Protein AF-A0A8A3PJI8-F1 (afdb_monomer_lite)

pLDDT: mean 73.97, std 21.53, range [26.78, 96.69]

Secondary structure (DSSP, 8-state):
-EEEEEEEETTEEEEEP--EEEETT--S-EEEEHHIIIIIS---GGGPBPPPHHHHT-EE-TTS-EE--SEEEEEEEE-TT-S-EEEEEEEEEES-TT-SEEEEHHHHHHTT-S--TTSSTTS------S--HHHHHHHHHHHHHHHHHHHHHHHHHHHHHHTT--STT-HHHHHHHHHHHHHHHHHHHHHHHHSTT--HHHHHHHHHHHHHHHHT-------S---------------------------------

Sequence (257 aa):
MVLSSHRYTDEQPVPKRAKCTIDTGNMQGNIVSREFVEKVLEYSESNFLPLTPEEKEGGFGVTGHELIPEGAICLTWYHNKSTRVFHNMRFLISPHPQCDLIIGARSIQKDNLLGVPNLMATSNNIISPPIDRDIDDELERLESVLLKLEKIYQKKECELLRAHKDTKNNQELKELEYEIKVAKKLYEIHKEKVAENSSKKRVDQLEDELKELKGDTDLNIPSKSDPTSSGIANPNEAGTSPGTLRKRAEPSSSDKE

Structure (mmCIF, N/CA/C/O backbone):
data_AF-A0A8A3PJI8-F1
#
_entry.id   AF-A0A8A3PJI8-F1
#
loop_
_atom_site.group_PDB
_atom_site.id
_atom_site.type_symbol
_atom_site.label_atom_id
_atom_site.label_alt_id
_atom_site.label_comp_id
_atom_site.label_asym_id
_atom_site.label_entity_id
_atom_site.label_seq_id
_atom_site.pdbx_PDB_ins_code
_atom_site.Cartn_x
_atom_site.Cartn_y
_atom_site.Cartn_z
_atom_site.occupancy
_atom_site.B_iso_or_equiv
_atom_site.auth_seq_id
_atom_site.auth_comp_id
_atom_site.auth_asym_id
_atom_site.auth_atom_id
_atom_site.pdbx_PDB_model_num
ATOM 1 N N . MET A 1 1 ? 14.176 -8.753 -7.079 1.00 92.56 1 MET A N 1
ATOM 2 C CA . MET A 1 1 ? 13.463 -9.031 -8.338 1.00 92.56 1 MET A CA 1
ATOM 3 C C . MET A 1 1 ? 12.054 -8.503 -8.193 1.00 92.56 1 MET A C 1
ATOM 5 O O . MET A 1 1 ? 11.505 -8.586 -7.099 1.00 92.56 1 MET A O 1
ATOM 9 N N . VAL A 1 2 ? 11.505 -7.954 -9.270 1.00 92.75 2 VAL A N 1
ATOM 10 C CA . VAL A 1 2 ? 10.122 -7.471 -9.344 1.00 92.75 2 VAL A CA 1
ATOM 11 C C . VAL A 1 2 ? 9.485 -8.048 -10.601 1.00 92.75 2 VAL A C 1
ATOM 13 O O . VAL A 1 2 ? 10.145 -8.103 -11.636 1.00 92.75 2 VAL A O 1
ATOM 16 N N . LEU A 1 3 ? 8.243 -8.518 -10.516 1.00 91.06 3 LEU A N 1
ATOM 17 C CA . LEU A 1 3 ? 7.540 -9.076 -11.675 1.00 91.06 3 LEU A CA 1
ATOM 18 C C . LEU A 1 3 ? 7.000 -7.961 -12.588 1.00 91.06 3 LEU A C 1
ATOM 20 O O . LEU A 1 3 ? 6.267 -7.084 -12.122 1.00 91.06 3 LEU A O 1
ATOM 24 N N . SER A 1 4 ? 7.359 -7.999 -13.876 1.00 90.38 4 SER A N 1
ATOM 25 C CA . SER A 1 4 ? 6.851 -7.077 -14.903 1.00 90.38 4 SER A CA 1
ATOM 26 C C . SER A 1 4 ? 5.420 -7.407 -15.330 1.00 90.38 4 SER A C 1
ATOM 28 O O . SER A 1 4 ? 4.930 -8.508 -15.080 1.00 90.38 4 SER A O 1
ATOM 30 N N . SER A 1 5 ? 4.776 -6.478 -16.036 1.00 85.25 5 SER A N 1
ATOM 31 C CA . SER A 1 5 ? 3.512 -6.730 -16.742 1.00 85.25 5 SER A CA 1
ATOM 32 C C . SER A 1 5 ? 3.696 -7.735 -17.891 1.00 85.25 5 SER A C 1
ATOM 34 O O . SER A 1 5 ? 2.813 -8.556 -18.147 1.00 85.25 5 SER A O 1
ATOM 36 N N . HIS A 1 6 ? 4.866 -7.703 -18.543 1.00 81.88 6 HIS A N 1
ATOM 37 C CA . HIS A 1 6 ? 5.235 -8.597 -19.634 1.00 81.88 6 HIS A CA 1
ATOM 38 C C . HIS A 1 6 ? 5.328 -10.047 -19.162 1.00 81.88 6 HIS A C 1
ATOM 40 O O . HIS A 1 6 ? 5.865 -10.324 -18.081 1.00 81.88 6 HIS A O 1
ATOM 46 N N . ARG A 1 7 ? 4.844 -10.972 -19.997 1.00 79.38 7 ARG A N 1
ATOM 47 C CA . ARG A 1 7 ? 4.864 -12.412 -19.740 1.00 79.38 7 ARG A CA 1
ATOM 48 C C . ARG A 1 7 ? 5.573 -13.143 -20.881 1.00 79.38 7 ARG A C 1
ATOM 50 O O . ARG A 1 7 ? 5.323 -12.846 -22.043 1.00 79.38 7 ARG A O 1
ATOM 57 N N . TYR A 1 8 ? 6.457 -14.086 -20.542 1.00 62.00 8 TYR A N 1
ATOM 58 C CA . TYR A 1 8 ? 7.208 -14.892 -21.527 1.00 62.00 8 TYR A CA 1
ATOM 59 C C . TYR A 1 8 ? 6.293 -15.891 -22.268 1.00 62.00 8 TYR A C 1
ATOM 61 O O . TYR A 1 8 ? 6.550 -16.255 -23.411 1.00 62.00 8 TYR A O 1
ATOM 69 N N . THR A 1 9 ? 5.227 -16.318 -21.593 1.00 61.91 9 THR A N 1
ATOM 70 C CA . THR A 1 9 ? 4.088 -17.118 -22.070 1.00 61.91 9 THR A CA 1
ATOM 71 C C . THR A 1 9 ? 2.828 -16.556 -21.406 1.00 61.91 9 THR A C 1
ATOM 73 O O . THR A 1 9 ? 2.959 -15.786 -20.456 1.00 61.91 9 THR A O 1
ATOM 76 N N . ASP A 1 10 ? 1.614 -16.935 -21.820 1.00 61.41 10 ASP A N 1
ATOM 77 C CA . ASP A 1 10 ? 0.367 -16.396 -21.232 1.00 61.41 10 ASP A CA 1
ATOM 78 C C . ASP A 1 10 ? 0.283 -16.520 -19.691 1.00 61.41 10 ASP A C 1
ATOM 80 O O . ASP A 1 10 ? -0.481 -15.804 -19.038 1.00 61.41 10 ASP A O 1
ATOM 84 N N . GLU A 1 11 ? 1.116 -17.362 -19.073 1.00 65.44 11 GLU A N 1
ATOM 85 C CA . GLU A 1 11 ? 1.015 -17.736 -17.665 1.00 65.44 11 GLU A CA 1
ATOM 86 C C . GLU A 1 11 ? 2.051 -17.092 -16.727 1.00 65.44 11 GLU A C 1
ATOM 88 O O . GLU A 1 11 ? 1.733 -16.901 -15.552 1.00 65.44 11 GLU A O 1
ATOM 93 N N . GLN A 1 12 ? 3.262 -16.725 -17.180 1.00 74.81 12 GLN A N 1
ATOM 94 C CA . GLN A 1 12 ? 4.345 -16.332 -16.255 1.00 74.81 12 GLN A CA 1
ATOM 95 C C . G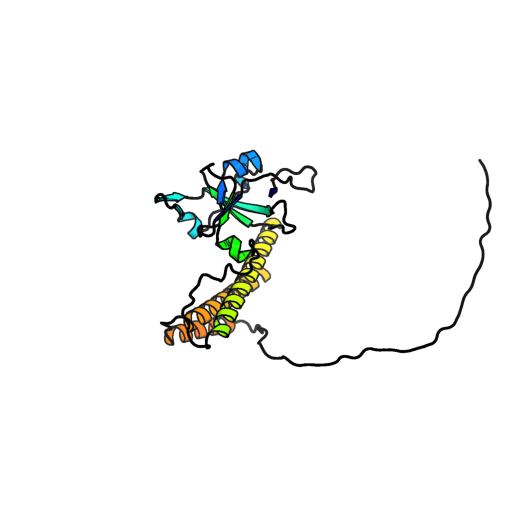LN A 1 12 ? 4.907 -14.916 -16.485 1.00 74.81 12 GLN A C 1
ATOM 97 O O . GLN A 1 12 ? 5.564 -14.668 -17.502 1.00 74.81 12 GLN A O 1
ATOM 102 N N . PRO A 1 13 ? 4.714 -13.994 -15.517 1.00 81.00 13 PRO A N 1
ATOM 103 C CA . PRO A 1 13 ? 5.347 -12.677 -15.515 1.00 81.00 13 PRO A CA 1
ATOM 104 C C . PRO A 1 13 ? 6.875 -12.760 -15.515 1.00 81.00 13 PRO A C 1
ATOM 106 O O . PRO A 1 13 ? 7.461 -13.579 -14.802 1.00 81.00 13 PRO A O 1
ATOM 109 N N . VAL A 1 14 ? 7.533 -11.873 -16.262 1.00 87.38 14 VAL A N 1
ATOM 110 C CA . VAL A 1 14 ? 8.998 -11.852 -16.350 1.00 87.38 14 VAL A CA 1
ATOM 111 C C . VAL A 1 14 ? 9.602 -11.126 -15.142 1.00 87.38 14 VAL A C 1
ATOM 113 O O . VAL A 1 14 ? 9.268 -9.973 -14.865 1.00 87.38 14 VAL A O 1
ATOM 116 N N . PRO A 1 15 ? 10.527 -11.749 -14.395 1.00 91.50 15 PRO A N 1
ATOM 117 C CA . PRO A 1 15 ? 11.170 -11.079 -13.279 1.00 91.50 15 PRO A CA 1
ATOM 118 C C . PRO A 1 15 ? 12.270 -10.128 -13.769 1.00 91.50 15 PRO A C 1
ATOM 120 O O . PRO A 1 15 ? 13.230 -10.535 -14.424 1.00 91.50 15 PRO A O 1
ATOM 123 N N . LYS A 1 16 ? 12.182 -8.855 -13.383 1.00 93.75 16 LYS A N 1
ATOM 124 C CA . LYS A 1 16 ? 13.176 -7.815 -13.677 1.00 93.75 16 LYS A CA 1
ATOM 125 C C . LYS A 1 16 ? 14.040 -7.533 -12.444 1.00 93.75 16 LYS A C 1
ATOM 127 O O . LYS A 1 16 ? 13.598 -7.636 -11.291 1.00 93.75 16 LYS A O 1
ATOM 132 N N . ARG A 1 17 ? 15.316 -7.218 -12.675 1.00 94.12 17 ARG A N 1
ATOM 133 C CA . ARG A 1 17 ? 16.240 -6.796 -11.611 1.00 94.12 17 ARG A CA 1
ATOM 134 C C . ARG A 1 17 ? 15.934 -5.347 -11.240 1.00 94.12 17 ARG A C 1
ATOM 136 O O . ARG A 1 17 ? 15.734 -4.531 -12.125 1.00 94.12 17 ARG A O 1
ATOM 143 N N . ALA A 1 18 ? 15.924 -5.066 -9.942 1.00 93.81 18 ALA A N 1
ATOM 144 C CA . ALA A 1 18 ? 15.745 -3.732 -9.379 1.00 93.81 18 ALA A CA 1
ATOM 145 C C . ALA A 1 18 ? 16.822 -3.518 -8.316 1.00 93.81 18 ALA A C 1
ATOM 147 O O . ALA A 1 18 ? 17.096 -4.444 -7.536 1.00 93.81 18 ALA A O 1
ATOM 148 N N . LYS A 1 19 ? 17.402 -2.322 -8.250 1.00 93.44 19 LYS A N 1
ATOM 149 C CA . LYS A 1 19 ? 18.193 -1.889 -7.102 1.00 93.44 19 LYS A CA 1
ATOM 150 C C . LYS A 1 19 ? 17.238 -1.485 -5.982 1.00 93.44 19 LYS A C 1
ATOM 152 O O . LYS A 1 19 ? 16.516 -0.500 -6.083 1.00 93.44 19 LYS A O 1
ATOM 157 N N . CYS A 1 20 ? 17.233 -2.285 -4.924 1.00 91.94 20 CYS A N 1
ATOM 158 C CA . CYS A 1 20 ? 16.336 -2.112 -3.791 1.00 91.94 20 CYS A CA 1
ATOM 159 C C . CYS A 1 20 ? 17.086 -1.494 -2.612 1.00 91.94 20 CYS A C 1
ATOM 161 O O . CYS A 1 20 ? 18.078 -2.066 -2.157 1.00 91.94 20 CYS A O 1
ATOM 163 N N . THR A 1 21 ? 16.575 -0.385 -2.090 1.00 92.81 21 THR A N 1
ATOM 164 C CA . THR A 1 21 ? 16.985 0.164 -0.795 1.00 92.81 21 THR A CA 1
ATOM 165 C C . THR A 1 21 ? 16.000 -0.307 0.267 1.00 92.81 21 THR A C 1
ATOM 167 O O . THR A 1 21 ? 14.789 -0.230 0.070 1.00 92.81 21 THR A O 1
ATOM 170 N N . ILE A 1 22 ? 16.510 -0.820 1.382 1.00 91.56 22 ILE A N 1
ATOM 171 C CA . ILE A 1 22 ? 15.699 -1.101 2.568 1.00 91.56 22 ILE A CA 1
ATOM 172 C C . ILE A 1 22 ? 15.879 0.089 3.501 1.00 91.56 22 ILE A C 1
ATOM 174 O O . ILE A 1 22 ? 16.990 0.326 3.970 1.00 91.56 22 ILE A O 1
ATOM 178 N N . ASP A 1 23 ? 14.812 0.851 3.713 1.00 89.81 23 ASP A N 1
ATOM 179 C CA . ASP A 1 23 ? 14.853 2.106 4.455 1.00 89.81 23 ASP A CA 1
ATOM 180 C C . ASP A 1 23 ? 13.924 2.027 5.669 1.00 89.81 23 ASP A C 1
ATOM 182 O O . ASP A 1 23 ? 12.705 2.177 5.572 1.00 89.81 23 ASP A O 1
ATOM 186 N N . THR A 1 24 ? 14.519 1.773 6.833 1.00 87.19 24 THR A N 1
ATOM 187 C CA . THR A 1 24 ? 13.806 1.705 8.115 1.00 87.19 24 THR A CA 1
ATOM 188 C C . THR A 1 24 ? 13.356 3.075 8.623 1.00 87.19 24 THR A C 1
ATOM 190 O O . THR A 1 24 ? 12.577 3.122 9.568 1.00 87.19 24 THR A O 1
ATOM 193 N N . GLY A 1 25 ? 13.847 4.177 8.044 1.00 86.25 25 GLY A N 1
ATOM 194 C CA . GLY A 1 25 ? 13.425 5.540 8.377 1.00 86.25 25 GLY A CA 1
ATOM 195 C C . GLY A 1 25 ? 12.265 6.044 7.517 1.00 86.25 25 GLY A C 1
ATOM 196 O O . GLY A 1 25 ? 11.613 7.022 7.877 1.00 86.25 25 GLY A O 1
ATOM 197 N N . ASN A 1 26 ? 11.971 5.379 6.397 1.00 87.12 26 ASN A N 1
ATOM 198 C CA . ASN A 1 26 ? 10.876 5.764 5.514 1.00 87.12 26 ASN A CA 1
ATOM 199 C C . ASN A 1 26 ? 9.522 5.245 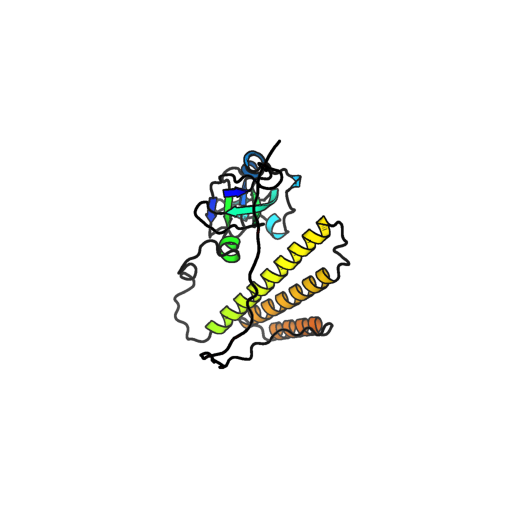6.032 1.00 87.12 26 ASN A C 1
ATOM 201 O O . ASN A 1 26 ? 9.181 4.068 5.873 1.00 87.12 26 ASN A O 1
ATOM 205 N N . MET A 1 27 ? 8.735 6.158 6.604 1.00 84.50 27 MET A N 1
ATOM 206 C CA . MET A 1 27 ? 7.389 5.899 7.130 1.00 84.50 27 MET A CA 1
ATOM 207 C C . MET A 1 27 ? 6.265 6.117 6.104 1.00 84.50 27 MET A C 1
ATOM 209 O O . MET A 1 27 ? 5.154 5.637 6.324 1.00 84.50 27 MET A O 1
ATOM 213 N N . GLN A 1 28 ? 6.539 6.792 4.981 1.00 84.19 28 GLN A N 1
ATOM 214 C CA . GLN A 1 28 ? 5.536 7.110 3.953 1.00 84.19 28 GLN A CA 1
ATOM 215 C C . GLN A 1 28 ? 5.050 5.845 3.226 1.00 84.19 28 GLN A C 1
ATOM 217 O O . GLN A 1 28 ? 3.900 5.753 2.805 1.00 84.19 28 GLN A O 1
ATOM 222 N N . GLY A 1 29 ? 5.918 4.837 3.114 1.00 89.62 29 GLY A N 1
ATOM 223 C CA . GLY A 1 29 ? 5.600 3.546 2.514 1.00 89.62 29 GLY A CA 1
ATOM 224 C C . GLY A 1 29 ? 6.689 3.073 1.563 1.00 89.62 29 GLY A C 1
ATOM 225 O O . GLY A 1 29 ? 7.805 3.587 1.556 1.00 89.62 29 GLY A O 1
ATOM 226 N N . ASN A 1 30 ? 6.380 2.061 0.754 1.00 94.94 30 ASN A N 1
ATOM 227 C CA . ASN A 1 30 ? 7.315 1.655 -0.291 1.00 94.94 30 ASN A CA 1
ATOM 228 C C . ASN A 1 30 ? 7.262 2.650 -1.443 1.00 94.94 30 ASN A C 1
ATOM 230 O O . ASN A 1 30 ? 6.186 3.135 -1.778 1.00 94.94 30 ASN A O 1
ATOM 234 N N . ILE A 1 31 ? 8.396 2.890 -2.088 1.00 94.81 31 ILE A N 1
ATOM 235 C CA . ILE A 1 31 ? 8.507 3.814 -3.217 1.00 94.81 31 ILE A CA 1
ATOM 236 C C . ILE A 1 31 ? 9.069 3.056 -4.415 1.00 94.81 31 ILE A C 1
ATOM 238 O O . ILE A 1 31 ? 9.936 2.195 -4.269 1.00 94.81 31 ILE A O 1
ATOM 242 N N . VAL A 1 32 ? 8.573 3.364 -5.603 1.00 96.19 32 VAL A N 1
ATOM 243 C CA . VAL A 1 32 ? 9.108 2.889 -6.880 1.00 96.19 32 VAL A CA 1
ATOM 244 C C . VAL A 1 32 ? 9.223 4.087 -7.814 1.00 96.19 32 VAL A C 1
ATOM 246 O O . VAL A 1 32 ? 8.341 4.944 -7.809 1.00 96.19 32 VAL A O 1
ATOM 249 N N . SER A 1 33 ? 10.290 4.199 -8.602 1.00 95.88 33 SER A N 1
ATOM 250 C CA . SER A 1 33 ? 10.335 5.276 -9.598 1.00 95.88 33 SER A CA 1
ATOM 251 C C . SER A 1 33 ? 9.408 4.982 -10.766 1.00 95.88 33 SER A C 1
ATOM 253 O O . SER A 1 33 ? 9.313 3.849 -11.248 1.00 95.88 33 SER A O 1
ATOM 255 N N . ARG A 1 34 ? 8.767 6.037 -11.271 1.00 95.12 34 ARG A N 1
ATOM 256 C CA . ARG A 1 34 ? 7.949 5.982 -12.482 1.00 95.12 34 ARG A CA 1
ATOM 257 C C . ARG A 1 34 ? 8.715 5.386 -13.663 1.00 95.12 34 ARG A C 1
ATOM 259 O O . ARG A 1 34 ? 8.213 4.501 -14.349 1.00 95.12 34 ARG A O 1
ATOM 266 N N . GLU A 1 35 ? 9.965 5.812 -13.844 1.00 94.81 35 GLU A N 1
ATOM 267 C CA . GLU A 1 35 ? 10.828 5.315 -14.916 1.00 94.81 35 GLU A CA 1
ATOM 268 C C . GLU A 1 35 ? 11.013 3.793 -14.852 1.00 94.81 35 GLU A C 1
ATOM 270 O O . GLU A 1 35 ? 10.916 3.119 -15.879 1.00 94.81 35 GLU A O 1
ATOM 275 N N . PHE A 1 36 ? 11.227 3.234 -13.658 1.00 95.69 36 PHE A N 1
ATOM 276 C CA . PHE A 1 36 ? 11.351 1.791 -13.489 1.00 95.69 36 PHE A CA 1
ATOM 277 C C . PHE A 1 36 ? 10.033 1.065 -13.802 1.00 95.69 36 PHE A C 1
ATOM 279 O O . PHE A 1 36 ? 10.036 0.041 -14.491 1.00 95.69 36 PHE A O 1
ATOM 286 N N . VAL A 1 37 ? 8.899 1.609 -13.351 1.00 95.56 37 VAL A N 1
ATOM 287 C CA . VAL A 1 37 ? 7.562 1.044 -13.600 1.00 95.56 37 VAL A CA 1
ATOM 288 C C . VAL A 1 37 ? 7.234 0.998 -15.093 1.00 95.56 37 VAL A C 1
ATOM 290 O O . VAL A 1 37 ? 6.834 -0.051 -15.597 1.00 95.56 37 VAL A O 1
ATOM 293 N N . GLU A 1 38 ? 7.437 2.101 -15.807 1.00 94.31 38 GLU A N 1
ATOM 294 C CA . GLU A 1 38 ? 7.032 2.216 -17.209 1.00 94.31 38 GLU A CA 1
ATOM 295 C C . GLU A 1 38 ? 8.048 1.584 -18.163 1.00 94.31 38 GLU A C 1
ATOM 297 O O . GLU A 1 38 ? 7.672 0.823 -19.051 1.00 94.31 38 GLU A O 1
ATOM 302 N N . LYS A 1 39 ? 9.349 1.855 -17.988 1.00 93.44 39 LYS A N 1
ATOM 303 C CA . LYS A 1 39 ? 10.369 1.433 -18.965 1.00 93.44 39 LYS A CA 1
ATOM 304 C C . LYS A 1 39 ? 10.922 0.037 -18.715 1.00 93.44 39 LYS A C 1
ATOM 306 O O . LYS A 1 39 ? 11.386 -0.602 -19.655 1.00 93.44 39 LYS A O 1
ATOM 311 N N . VAL A 1 40 ? 10.932 -0.427 -17.462 1.00 94.19 40 VAL A N 1
ATOM 312 C CA . VAL A 1 40 ? 11.553 -1.714 -17.100 1.00 94.19 40 VAL A CA 1
ATOM 313 C C . VAL A 1 40 ? 10.507 -2.774 -16.787 1.00 94.19 40 VAL A C 1
ATOM 315 O O . VAL A 1 40 ? 10.627 -3.908 -17.260 1.00 94.19 40 VAL A O 1
ATOM 318 N N . LEU A 1 41 ? 9.502 -2.420 -15.983 1.00 94.44 41 LEU A N 1
ATOM 319 C CA . LEU A 1 41 ? 8.397 -3.314 -15.640 1.00 94.44 41 LEU A CA 1
ATOM 320 C C . LEU A 1 41 ? 7.258 -3.283 -16.662 1.00 94.44 41 LEU A C 1
ATOM 322 O O . LEU A 1 41 ? 6.405 -4.166 -16.601 1.00 94.44 41 LEU A O 1
ATOM 326 N N . GLU A 1 42 ? 7.271 -2.322 -17.590 1.00 94.44 42 GLU A N 1
ATOM 327 C CA . GLU A 1 42 ? 6.337 -2.216 -18.718 1.00 94.44 42 GLU A CA 1
ATOM 328 C C . GLU A 1 42 ? 4.868 -2.059 -18.273 1.00 94.44 42 GLU A C 1
ATOM 330 O O . GLU A 1 42 ? 3.937 -2.437 -18.988 1.00 94.44 42 GLU A O 1
ATOM 335 N N . TYR A 1 43 ? 4.630 -1.526 -17.070 1.00 93.94 43 TYR A N 1
ATOM 336 C CA . TYR A 1 43 ? 3.284 -1.140 -16.641 1.00 93.94 43 TYR A CA 1
ATOM 337 C C . TYR A 1 43 ? 2.921 0.224 -17.226 1.00 93.94 43 TYR A C 1
ATOM 339 O O . TYR A 1 43 ? 3.764 1.109 -17.344 1.00 93.94 43 TYR A O 1
ATOM 347 N N . SER A 1 44 ? 1.647 0.394 -17.563 1.00 92.75 44 SER A N 1
ATOM 348 C CA . SER A 1 44 ? 1.107 1.670 -18.039 1.00 92.75 44 SER A CA 1
ATOM 349 C C . SER A 1 44 ? 0.431 2.433 -16.900 1.00 92.75 44 SER A C 1
ATOM 351 O O . SER A 1 44 ? 0.069 1.835 -15.886 1.00 92.75 44 SER A O 1
ATOM 353 N N . GLU A 1 45 ? 0.167 3.726 -17.094 1.00 93.06 45 GLU A N 1
ATOM 354 C CA . GLU A 1 45 ? -0.585 4.540 -16.125 1.00 93.06 45 GLU A CA 1
ATOM 355 C C . GLU A 1 45 ? -1.959 3.954 -15.766 1.00 93.06 45 GLU A C 1
ATOM 357 O O . GLU A 1 45 ? -2.438 4.134 -14.652 1.00 93.06 45 GLU A O 1
ATOM 362 N N . SER A 1 46 ? -2.591 3.193 -16.669 1.00 92.75 46 SER A N 1
ATOM 363 C CA . SER A 1 46 ? -3.867 2.511 -16.394 1.00 92.75 46 SER A CA 1
ATOM 364 C C . SER A 1 46 ? -3.784 1.467 -15.276 1.00 92.75 46 SER A C 1
ATOM 366 O O . SER A 1 46 ? -4.804 1.072 -14.714 1.00 92.75 46 SER A O 1
ATOM 368 N N . ASN A 1 47 ? -2.572 1.020 -14.940 1.00 93.25 47 ASN A N 1
ATOM 369 C CA . ASN A 1 47 ? -2.317 0.122 -13.821 1.00 93.25 47 ASN A CA 1
ATOM 370 C C . ASN A 1 47 ? -2.137 0.872 -12.495 1.00 93.25 47 ASN A C 1
ATOM 372 O O . ASN A 1 47 ? -1.983 0.225 -11.455 1.00 93.25 47 ASN A O 1
ATOM 376 N N . PHE A 1 48 ? -2.124 2.206 -12.522 1.00 95.44 48 PHE A N 1
ATOM 377 C CA . PHE A 1 48 ? -1.924 3.013 -11.333 1.00 95.44 48 PHE A CA 1
ATOM 378 C C . PHE A 1 48 ? -3.228 3.100 -10.549 1.00 95.44 48 PHE A C 1
ATOM 380 O O . PHE A 1 48 ? -4.325 3.277 -11.076 1.00 95.44 48 PHE A O 1
ATOM 387 N N . LEU A 1 49 ? -3.083 2.950 -9.246 1.00 95.56 49 LEU A N 1
ATOM 388 C CA . LEU A 1 49 ? -4.129 3.073 -8.261 1.00 95.56 49 LEU A CA 1
ATOM 389 C C . LEU A 1 49 ? -4.155 4.509 -7.738 1.00 95.56 49 LEU A C 1
ATOM 391 O O . LEU A 1 49 ? -3.096 5.135 -7.603 1.00 95.56 49 LEU A O 1
ATOM 395 N N . PRO A 1 50 ? -5.343 5.016 -7.372 1.00 94.56 50 PRO A N 1
ATOM 396 C CA . PRO A 1 50 ? -5.445 6.299 -6.704 1.00 94.56 50 PRO A CA 1
ATOM 397 C C . PRO A 1 50 ? -4.696 6.271 -5.367 1.00 94.56 50 PRO A C 1
ATOM 399 O O . PRO A 1 50 ? -4.616 5.239 -4.688 1.00 94.56 50 PRO A O 1
ATOM 402 N N . LEU A 1 51 ? -4.165 7.431 -4.997 1.00 92.56 51 LEU A N 1
ATOM 403 C CA . LEU A 1 51 ? -3.555 7.669 -3.692 1.00 92.56 51 LEU A CA 1
ATOM 404 C C . LEU A 1 51 ? -4.621 7.776 -2.600 1.00 92.56 51 LEU A C 1
ATOM 406 O O . LEU A 1 51 ? -5.696 8.346 -2.836 1.00 92.56 51 LEU A O 1
ATOM 410 N N . THR A 1 52 ? -4.309 7.280 -1.403 1.00 89.56 52 THR A N 1
ATOM 411 C CA . THR A 1 52 ? -5.106 7.557 -0.200 1.00 89.56 52 THR A CA 1
ATOM 412 C C . THR A 1 52 ? -4.926 9.019 0.234 1.00 89.56 52 THR A C 1
ATOM 414 O O . THR A 1 52 ? -3.990 9.680 -0.223 1.00 89.56 52 THR A O 1
ATOM 417 N N . PRO A 1 53 ? -5.816 9.573 1.077 1.00 87.38 53 PRO A N 1
ATOM 418 C CA . PRO A 1 53 ? -5.670 10.940 1.578 1.00 87.38 53 PRO A CA 1
ATOM 419 C C . PRO A 1 53 ? -4.305 11.203 2.228 1.00 87.38 53 PRO A C 1
ATOM 421 O O . PRO A 1 53 ? -3.694 12.228 1.952 1.00 87.38 53 PRO A O 1
ATOM 424 N N . GLU A 1 54 ? -3.797 10.243 2.999 1.00 84.75 54 GLU A N 1
ATOM 425 C CA . GLU A 1 54 ? -2.507 10.336 3.689 1.00 84.75 54 GLU A CA 1
ATOM 426 C C . GLU A 1 54 ? -1.332 10.306 2.703 1.00 84.75 54 GLU A C 1
ATOM 428 O O . GLU A 1 54 ? -0.340 10.999 2.880 1.00 84.75 54 GLU A O 1
ATOM 433 N N . GLU A 1 55 ? -1.436 9.530 1.622 1.00 88.94 55 GLU A N 1
ATOM 434 C CA . GLU A 1 55 ? -0.383 9.458 0.602 1.00 88.94 55 GLU A CA 1
ATOM 435 C C . GLU A 1 55 ? -0.312 10.733 -0.251 1.00 88.94 55 GLU A C 1
ATOM 437 O O . GLU A 1 55 ? 0.757 11.066 -0.766 1.00 88.94 55 GLU A O 1
ATOM 442 N N . LYS A 1 56 ? -1.437 11.447 -0.399 1.00 86.69 56 LYS A N 1
ATOM 443 C CA . LYS A 1 56 ? -1.508 12.738 -1.104 1.00 86.69 56 LYS A CA 1
ATOM 444 C C . LYS A 1 56 ? -0.884 13.883 -0.320 1.00 86.69 56 LYS A C 1
ATOM 446 O O . LYS A 1 56 ? -0.457 14.844 -0.946 1.00 86.69 56 LYS A O 1
ATOM 451 N N . GLU A 1 57 ? -0.844 13.781 1.008 1.00 82.12 57 GLU A N 1
ATOM 452 C CA . GLU A 1 57 ? -0.147 14.744 1.869 1.00 82.12 57 GLU A CA 1
ATOM 453 C C . GLU A 1 57 ? 1.373 14.720 1.635 1.00 82.12 57 GLU A C 1
ATOM 455 O O . GLU A 1 57 ? 2.075 15.648 2.016 1.00 82.12 57 GLU A O 1
ATOM 460 N N . GLY A 1 58 ? 1.876 13.687 0.947 1.00 76.88 58 GLY A N 1
ATOM 461 C CA . GLY A 1 58 ? 3.283 13.574 0.604 1.00 76.88 58 GLY A CA 1
ATOM 462 C C . GLY A 1 58 ? 4.145 13.210 1.810 1.00 76.88 58 GLY A C 1
ATOM 463 O O . GLY A 1 58 ? 3.671 12.911 2.904 1.00 76.88 58 GLY A O 1
ATOM 464 N N . GLY A 1 59 ? 5.452 13.157 1.587 1.00 74.31 59 GLY A N 1
ATOM 465 C CA . GLY A 1 59 ? 6.429 12.910 2.639 1.00 74.31 59 GLY A CA 1
ATOM 466 C C . GLY A 1 59 ? 7.626 13.820 2.456 1.00 74.31 59 GLY A C 1
ATOM 467 O O 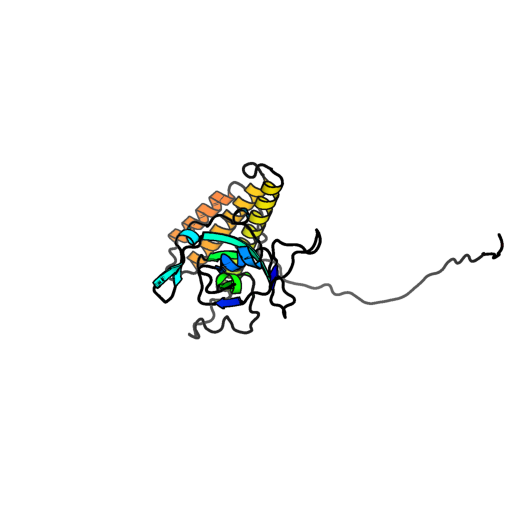. GLY A 1 59 ? 8.070 14.059 1.335 1.00 74.31 59 GLY A O 1
ATOM 468 N N . PHE A 1 60 ? 8.161 14.336 3.557 1.00 71.00 60 PHE A N 1
ATOM 469 C CA . PHE A 1 60 ? 9.330 15.204 3.512 1.00 71.00 60 PHE A CA 1
ATOM 470 C C . PHE A 1 60 ? 10.604 14.375 3.632 1.00 71.00 60 PHE A C 1
ATOM 472 O O . PHE A 1 60 ? 10.813 13.655 4.610 1.00 71.00 60 PHE A O 1
ATOM 479 N N . GLY A 1 61 ? 11.477 14.490 2.633 1.00 64.62 61 GLY A N 1
ATOM 480 C CA . GLY A 1 61 ? 12.831 13.961 2.723 1.00 64.62 61 GLY A CA 1
ATOM 481 C C . GLY A 1 61 ? 13.688 14.769 3.701 1.00 64.62 61 GLY A C 1
ATOM 482 O O . GLY A 1 61 ? 13.379 15.907 4.047 1.00 64.62 61 GLY A O 1
ATOM 483 N N . VAL A 1 62 ? 14.844 14.219 4.082 1.00 59.78 62 VAL A N 1
ATOM 484 C CA . VAL A 1 62 ? 15.824 14.882 4.974 1.00 59.78 62 VAL A CA 1
ATOM 485 C C . VAL A 1 62 ? 16.300 16.239 4.426 1.00 59.78 62 VAL A C 1
ATOM 487 O O . VAL A 1 62 ? 16.710 17.114 5.181 1.00 59.78 62 VAL A O 1
ATOM 490 N N . THR A 1 63 ? 16.225 16.439 3.109 1.00 62.47 63 THR A N 1
ATOM 491 C CA . THR A 1 63 ? 16.579 17.697 2.433 1.00 62.47 63 THR A CA 1
ATOM 492 C C . THR A 1 63 ? 15.447 18.731 2.420 1.00 62.47 63 THR A C 1
ATOM 494 O O . THR A 1 63 ? 15.617 19.795 1.833 1.00 62.47 63 THR A O 1
ATOM 497 N N . GLY A 1 64 ? 14.297 18.429 3.031 1.00 61.97 64 GLY A N 1
ATOM 498 C CA . GLY A 1 64 ? 13.106 19.282 3.038 1.00 61.97 64 GLY A CA 1
ATOM 499 C C . GLY A 1 64 ? 12.293 19.239 1.743 1.00 61.97 64 GLY A C 1
ATOM 500 O O . GLY A 1 64 ? 11.255 19.888 1.665 1.00 61.97 64 GLY A O 1
ATOM 501 N N . HIS A 1 65 ? 12.730 18.478 0.735 1.00 70.19 65 HIS A N 1
ATOM 502 C CA . HIS A 1 65 ? 11.945 18.272 -0.477 1.00 70.19 65 HIS A CA 1
ATOM 503 C C . HIS A 1 65 ? 10.767 17.348 -0.191 1.00 70.19 65 HIS A C 1
ATOM 505 O O . HIS A 1 65 ? 10.934 16.247 0.343 1.00 70.19 65 HIS A O 1
ATOM 511 N N . GLU A 1 66 ? 9.589 17.815 -0.574 1.00 77.00 66 GLU A N 1
ATOM 512 C CA . GLU A 1 66 ? 8.354 17.056 -0.517 1.00 77.00 66 GLU A CA 1
ATOM 513 C C . GLU A 1 66 ? 8.305 16.071 -1.688 1.00 77.00 66 GLU A C 1
ATOM 515 O O . GLU A 1 66 ? 8.395 16.454 -2.857 1.00 77.00 66 GLU A O 1
ATOM 520 N N . LEU A 1 67 ? 8.181 14.786 -1.372 1.00 80.31 67 LEU A N 1
ATOM 521 C CA . LEU A 1 67 ? 7.853 13.757 -2.341 1.00 80.31 67 LEU A CA 1
ATOM 522 C C . LEU A 1 67 ? 6.334 13.608 -2.381 1.00 80.31 67 LEU A C 1
ATOM 524 O O . LEU A 1 67 ? 5.747 12.949 -1.517 1.00 80.31 67 LEU A O 1
ATOM 528 N N . ILE A 1 68 ? 5.725 14.181 -3.415 1.00 85.88 68 ILE A N 1
ATOM 529 C CA . ILE A 1 68 ? 4.320 13.957 -3.754 1.00 85.88 68 ILE A CA 1
ATOM 530 C C . ILE A 1 68 ? 4.271 12.813 -4.775 1.00 85.88 68 ILE A C 1
ATOM 532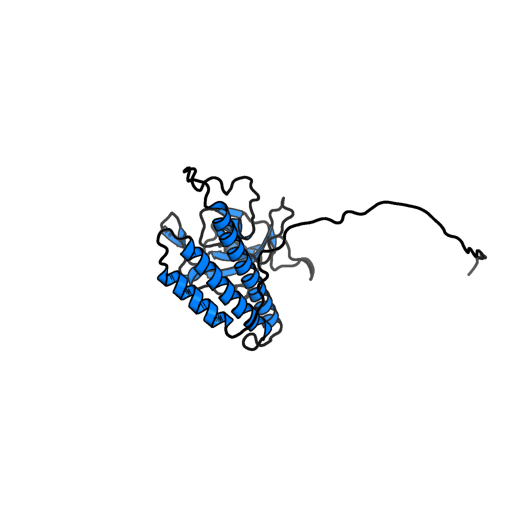 O O . ILE A 1 68 ? 4.773 12.975 -5.892 1.00 85.88 68 ILE A O 1
ATOM 536 N N . PRO A 1 69 ? 3.720 11.641 -4.420 1.00 92.00 69 PRO A N 1
ATOM 537 C CA . PRO A 1 69 ? 3.582 10.541 -5.362 1.00 92.00 69 PRO A CA 1
ATOM 538 C C . PRO A 1 69 ? 2.631 10.900 -6.508 1.00 92.00 69 PRO A C 1
ATOM 540 O O . PRO A 1 69 ? 1.666 11.638 -6.326 1.00 92.00 69 PRO A O 1
ATOM 543 N N . GLU A 1 70 ? 2.851 10.325 -7.686 1.00 92.75 70 GLU A N 1
ATOM 544 C CA . GLU A 1 70 ? 1.951 10.507 -8.839 1.00 92.75 70 GLU A CA 1
ATOM 545 C C . GLU A 1 70 ? 0.762 9.534 -8.813 1.00 92.75 70 GLU A C 1
ATOM 547 O O . GLU A 1 70 ? -0.272 9.751 -9.441 1.00 92.75 70 GLU A O 1
ATOM 552 N N . GLY A 1 71 ? 0.914 8.438 -8.077 1.00 94.38 71 GLY A N 1
ATOM 553 C CA . GLY A 1 71 ? -0.033 7.341 -7.990 1.00 94.38 71 GLY A CA 1
ATOM 554 C C . GLY A 1 71 ? 0.555 6.212 -7.158 1.00 94.38 71 GLY A C 1
ATOM 555 O O . GLY A 1 71 ? 1.642 6.336 -6.588 1.00 94.38 71 GLY A O 1
ATOM 556 N N . ALA A 1 72 ? -0.153 5.095 -7.091 1.00 96.19 72 ALA A N 1
ATOM 557 C CA . ALA A 1 72 ? 0.356 3.889 -6.457 1.00 96.19 72 ALA A CA 1
ATOM 558 C C . ALA A 1 72 ? 0.257 2.688 -7.395 1.00 96.19 72 ALA A C 1
ATOM 560 O O . ALA A 1 72 ? -0.544 2.670 -8.319 1.00 96.19 72 ALA A O 1
ATOM 561 N N . ILE A 1 73 ? 1.036 1.645 -7.148 1.00 96.69 73 ILE A N 1
ATOM 562 C CA . ILE A 1 73 ? 0.963 0.393 -7.901 1.00 96.69 73 ILE A CA 1
ATOM 563 C C . ILE A 1 73 ? 1.195 -0.794 -6.972 1.00 96.69 73 ILE A C 1
ATOM 565 O O . ILE A 1 73 ? 1.984 -0.723 -6.030 1.00 96.69 73 ILE A O 1
ATOM 569 N N . CYS A 1 74 ? 0.493 -1.895 -7.225 1.00 96.31 74 CYS A N 1
ATOM 570 C CA . CYS A 1 74 ? 0.709 -3.149 -6.513 1.00 96.31 74 CYS A CA 1
ATOM 571 C C . CYS A 1 74 ? 1.689 -4.023 -7.296 1.00 96.31 74 CYS A C 1
ATOM 573 O O . CYS A 1 74 ? 1.392 -4.441 -8.413 1.00 96.31 74 CYS A O 1
ATOM 575 N N . LEU A 1 75 ? 2.840 -4.327 -6.701 1.00 95.12 75 LEU A N 1
ATOM 576 C CA . LEU A 1 75 ? 3.895 -5.122 -7.324 1.00 95.12 75 LEU A CA 1
ATOM 577 C C . LEU A 1 75 ? 4.157 -6.403 -6.535 1.00 95.12 75 LEU A C 1
ATOM 579 O O . LEU A 1 75 ? 3.901 -6.493 -5.334 1.00 95.12 75 LEU A O 1
ATOM 583 N N . THR A 1 76 ? 4.698 -7.404 -7.228 1.00 93.56 76 THR A N 1
ATOM 584 C CA . THR A 1 76 ? 5.255 -8.597 -6.584 1.00 93.56 76 THR A CA 1
ATOM 585 C C . THR A 1 76 ? 6.766 -8.459 -6.513 1.00 93.56 76 THR A C 1
ATOM 587 O O . THR A 1 76 ? 7.423 -8.318 -7.548 1.00 93.56 76 THR A O 1
ATOM 590 N N . TRP A 1 77 ? 7.313 -8.512 -5.301 1.00 94.38 77 TRP A N 1
ATOM 591 C CA . TRP A 1 77 ? 8.740 -8.378 -5.030 1.00 94.38 77 TRP A CA 1
ATOM 592 C C . TRP A 1 77 ? 9.281 -9.612 -4.312 1.00 94.38 77 TRP A C 1
ATOM 594 O O . TRP A 1 77 ? 8.621 -10.221 -3.472 1.00 94.38 77 TRP A O 1
ATOM 604 N N . TYR A 1 78 ? 10.518 -9.978 -4.628 1.00 90.75 78 TYR A N 1
ATOM 605 C CA . TYR A 1 78 ? 11.264 -10.988 -3.886 1.00 90.75 78 TYR A CA 1
ATOM 606 C C . TYR A 1 78 ? 12.765 -10.746 -4.002 1.00 90.75 78 TYR A C 1
ATOM 608 O O . TYR A 1 78 ? 13.278 -10.305 -5.037 1.00 90.75 78 TYR A O 1
ATOM 616 N N . HIS A 1 79 ? 13.504 -11.058 -2.944 1.00 89.75 79 HIS A N 1
ATOM 617 C CA . HIS A 1 79 ? 14.960 -11.047 -2.997 1.00 89.75 79 HIS A CA 1
ATOM 618 C C . HIS A 1 79 ? 15.457 -12.288 -3.756 1.00 89.75 79 HIS A C 1
ATOM 620 O O . HIS A 1 79 ? 14.961 -13.386 -3.537 1.00 89.75 79 HIS A O 1
ATOM 626 N N . ASN A 1 80 ? 16.454 -12.147 -4.635 1.00 83.38 80 ASN A N 1
ATOM 627 C CA . ASN A 1 80 ? 16.921 -13.248 -5.498 1.00 83.38 80 ASN A CA 1
ATOM 628 C C . ASN A 1 80 ? 17.527 -14.438 -4.730 1.00 83.38 80 ASN A C 1
ATOM 630 O O . ASN A 1 80 ? 17.602 -15.533 -5.274 1.00 83.38 80 ASN A O 1
ATOM 634 N N . LYS A 1 81 ? 17.975 -14.216 -3.490 1.00 82.94 81 LYS A N 1
ATOM 635 C CA . LYS A 1 81 ? 18.469 -15.264 -2.579 1.00 82.94 81 LYS A CA 1
ATOM 636 C C . LYS A 1 81 ? 17.432 -15.722 -1.545 1.00 82.94 81 LYS A C 1
ATOM 638 O O . LYS A 1 81 ? 17.762 -16.529 -0.687 1.00 82.94 81 LYS A O 1
ATOM 643 N N . SER A 1 82 ? 16.225 -15.158 -1.563 1.00 81.31 82 SER A N 1
ATOM 644 C CA . SER A 1 82 ? 15.153 -15.521 -0.633 1.00 81.31 82 SER A CA 1
ATOM 645 C C . SER A 1 82 ? 14.170 -16.464 -1.316 1.00 81.31 82 SER A C 1
ATOM 647 O O . SER A 1 82 ? 13.855 -16.289 -2.489 1.00 81.31 82 SER A O 1
ATOM 649 N N . THR A 1 83 ? 13.648 -17.434 -0.569 1.00 80.00 83 THR A N 1
ATOM 650 C CA . THR A 1 83 ? 12.521 -18.275 -1.004 1.00 80.00 83 THR A CA 1
ATOM 651 C C . THR A 1 83 ? 11.172 -17.572 -0.839 1.00 80.00 83 THR A C 1
ATOM 653 O O . THR A 1 83 ? 10.151 -18.068 -1.309 1.00 80.00 83 THR A O 1
ATOM 656 N N . ARG A 1 84 ? 11.146 -16.417 -0.162 1.00 86.88 84 ARG A N 1
ATOM 657 C CA . ARG A 1 84 ? 9.922 -15.671 0.136 1.00 86.88 84 ARG A CA 1
ATOM 658 C C . ARG A 1 84 ? 9.580 -14.722 -1.004 1.00 86.88 84 ARG A C 1
ATOM 660 O O . ARG A 1 84 ? 10.416 -13.914 -1.413 1.00 86.88 84 ARG A O 1
ATOM 667 N N . VAL A 1 85 ? 8.327 -14.792 -1.444 1.00 88.31 85 VAL A N 1
ATOM 668 C CA . VAL A 1 85 ? 7.753 -13.912 -2.463 1.00 88.31 85 VAL A CA 1
ATOM 669 C C . VAL A 1 85 ? 6.633 -13.088 -1.848 1.00 88.31 85 VAL A C 1
ATOM 671 O O . VAL A 1 85 ? 5.707 -13.628 -1.241 1.00 88.31 85 VAL A O 1
ATOM 674 N N . PHE A 1 86 ? 6.727 -11.775 -2.012 1.00 90.81 86 PHE A N 1
ATOM 675 C CA . PHE A 1 86 ? 5.802 -10.809 -1.448 1.00 90.81 86 PHE A CA 1
ATOM 676 C C . PHE A 1 86 ? 4.921 -10.267 -2.565 1.00 90.81 86 PHE A C 1
ATOM 678 O O . PHE A 1 86 ? 5.366 -9.503 -3.419 1.00 90.81 86 PHE A O 1
ATOM 685 N N . HIS A 1 87 ? 3.674 -10.721 -2.579 1.00 91.06 87 HIS A N 1
ATOM 686 C CA . HIS A 1 87 ? 2.699 -10.387 -3.611 1.00 91.06 87 HIS A CA 1
ATOM 687 C C . HIS A 1 87 ? 1.882 -9.161 -3.209 1.00 91.06 87 HIS A C 1
ATOM 689 O O . HIS A 1 87 ? 1.617 -8.956 -2.025 1.00 91.06 87 HIS A O 1
ATOM 695 N N . ASN A 1 88 ? 1.417 -8.401 -4.203 1.00 91.31 88 ASN A N 1
ATOM 696 C CA . ASN A 1 88 ? 0.512 -7.261 -4.022 1.00 91.31 88 ASN A CA 1
ATOM 697 C C . ASN A 1 88 ? 1.021 -6.225 -3.002 1.00 91.31 88 ASN A C 1
ATOM 699 O O . ASN A 1 88 ? 0.246 -5.656 -2.233 1.00 91.31 88 ASN A O 1
ATOM 703 N N . MET A 1 89 ? 2.331 -5.985 -2.979 1.00 93.62 89 MET A N 1
ATOM 704 C CA . MET A 1 89 ? 2.915 -4.919 -2.174 1.00 93.62 89 MET A CA 1
ATOM 705 C C . MET A 1 89 ? 2.595 -3.576 -2.826 1.00 93.62 89 MET A C 1
ATOM 707 O O . MET A 1 89 ? 2.879 -3.384 -4.007 1.00 93.62 89 MET A O 1
ATOM 711 N N . ARG A 1 90 ? 2.012 -2.647 -2.066 1.00 94.81 90 ARG A N 1
ATOM 712 C CA . ARG A 1 90 ? 1.710 -1.292 -2.540 1.00 94.81 90 ARG A CA 1
ATOM 713 C C . ARG A 1 90 ? 2.987 -0.451 -2.563 1.00 94.81 90 ARG A C 1
ATOM 715 O O . ARG A 1 90 ? 3.698 -0.398 -1.558 1.00 94.81 90 ARG A O 1
ATOM 722 N N . PHE A 1 91 ? 3.255 0.191 -3.693 1.00 96.00 91 PHE A N 1
ATOM 723 C CA . PHE A 1 91 ? 4.346 1.138 -3.901 1.00 96.00 91 PHE A CA 1
ATOM 724 C C . PHE A 1 91 ? 3.792 2.479 -4.362 1.00 96.00 91 PHE A C 1
ATOM 726 O O . PHE A 1 91 ? 2.941 2.521 -5.246 1.00 96.00 91 PHE A O 1
ATOM 733 N N . LEU A 1 92 ? 4.307 3.555 -3.784 1.00 95.31 92 LEU A N 1
ATOM 734 C CA . LEU A 1 92 ? 4.089 4.926 -4.212 1.00 95.31 92 LEU A CA 1
ATOM 735 C C . LEU A 1 92 ? 4.995 5.225 -5.402 1.00 95.31 92 LEU A C 1
ATOM 737 O O . LEU A 1 92 ? 6.195 4.949 -5.362 1.00 95.31 92 LEU A O 1
ATOM 741 N N . ILE A 1 93 ? 4.415 5.768 -6.464 1.00 95.38 93 ILE A N 1
ATOM 742 C CA . ILE A 1 93 ? 5.132 6.080 -7.694 1.00 95.38 93 ILE A CA 1
ATOM 743 C C . ILE A 1 93 ? 5.780 7.447 -7.526 1.00 95.38 93 ILE A C 1
ATOM 745 O O . ILE A 1 93 ? 5.102 8.472 -7.474 1.00 95.38 93 ILE A O 1
ATOM 749 N N . SER A 1 94 ? 7.102 7.443 -7.412 1.00 93.06 94 SER A N 1
ATOM 750 C CA . SER A 1 94 ? 7.914 8.649 -7.345 1.00 93.06 94 SER A CA 1
ATOM 751 C C . SER A 1 94 ? 8.135 9.214 -8.752 1.00 93.06 94 SER A C 1
ATOM 753 O O . SER A 1 94 ? 8.568 8.458 -9.634 1.00 93.06 94 SER A O 1
ATOM 755 N N . PRO A 1 95 ? 7.954 10.533 -8.954 1.00 88.50 95 PRO A N 1
ATOM 756 C CA . PRO A 1 95 ? 8.336 11.200 -10.200 1.00 88.50 95 PRO A CA 1
ATOM 757 C C . PRO A 1 95 ? 9.862 11.212 -10.404 1.00 88.50 95 PRO A C 1
ATOM 759 O O . PRO A 1 95 ? 10.354 11.439 -11.508 1.00 88.50 95 PRO A O 1
ATOM 762 N N . HIS A 1 96 ? 10.642 10.977 -9.343 1.00 85.62 96 HIS A N 1
ATOM 763 C CA . HIS A 1 96 ? 12.097 11.051 -9.382 1.00 85.62 96 HIS A CA 1
ATOM 764 C C . HIS A 1 96 ? 12.735 9.690 -9.714 1.00 85.62 96 HIS A C 1
ATOM 766 O O . HIS A 1 96 ? 12.509 8.717 -8.988 1.00 85.62 96 HIS A O 1
ATOM 772 N N . PRO A 1 97 ? 13.623 9.617 -10.726 1.00 83.56 97 PRO A N 1
ATOM 773 C CA . PRO A 1 97 ? 14.265 8.372 -11.167 1.00 83.56 97 PRO A CA 1
ATOM 774 C C . PRO A 1 97 ? 15.478 7.958 -10.315 1.00 83.56 97 PRO A C 1
ATOM 776 O O . PRO A 1 97 ? 16.264 7.102 -10.703 1.00 83.56 97 PRO A O 1
ATOM 779 N N . GLN A 1 98 ? 15.686 8.581 -9.152 1.00 82.12 98 GLN A N 1
ATOM 780 C CA . GLN A 1 98 ? 16.919 8.425 -8.367 1.00 82.12 98 GLN A CA 1
ATOM 781 C C . GLN A 1 98 ? 17.090 7.029 -7.745 1.00 82.12 98 GLN A C 1
ATOM 783 O O . GLN A 1 98 ? 18.196 6.653 -7.351 1.00 82.12 98 GLN A O 1
ATOM 788 N N . CYS A 1 99 ? 16.010 6.257 -7.642 1.00 85.88 99 CYS A N 1
ATOM 789 C CA . CYS A 1 99 ? 16.032 4.882 -7.162 1.00 85.88 99 CYS A CA 1
ATOM 790 C C . CYS A 1 99 ? 15.028 4.029 -7.941 1.00 85.88 99 CYS A C 1
ATOM 792 O O . CYS A 1 99 ? 13.986 4.525 -8.362 1.00 85.88 99 CYS A O 1
ATOM 794 N N . ASP A 1 100 ? 15.315 2.738 -8.113 1.00 93.25 100 ASP A N 1
ATOM 795 C CA . ASP A 1 100 ? 14.333 1.822 -8.703 1.00 93.25 100 ASP A CA 1
ATOM 796 C C . ASP A 1 100 ? 13.229 1.532 -7.685 1.00 93.25 100 ASP A C 1
ATOM 798 O O . ASP A 1 100 ? 12.045 1.620 -7.999 1.00 93.25 100 ASP A O 1
ATOM 802 N N . LEU A 1 101 ? 13.635 1.176 -6.459 1.00 94.25 101 LEU A N 1
ATOM 803 C CA . LEU A 1 101 ? 12.747 0.664 -5.425 1.00 94.25 101 LEU A CA 1
ATOM 804 C C . LEU A 1 101 ? 13.261 0.992 -4.015 1.00 94.25 101 LEU A C 1
ATOM 806 O O . LEU A 1 101 ? 14.428 0.744 -3.699 1.00 94.25 101 LEU A O 1
ATOM 810 N N . ILE A 1 102 ? 12.369 1.446 -3.140 1.00 94.44 102 ILE A N 1
ATOM 811 C CA . ILE A 1 102 ? 12.583 1.574 -1.696 1.00 94.44 102 ILE A CA 1
ATOM 812 C C . ILE A 1 102 ? 11.515 0.753 -0.982 1.00 94.44 102 ILE A C 1
ATOM 814 O O . ILE A 1 102 ? 10.324 0.900 -1.258 1.00 94.44 102 ILE A O 1
ATOM 818 N N . ILE A 1 103 ? 11.930 -0.087 -0.038 1.00 94.50 103 ILE A N 1
ATOM 819 C CA . ILE A 1 103 ? 11.020 -0.739 0.902 1.00 94.50 103 ILE A CA 1
ATOM 820 C C . ILE A 1 103 ? 11.076 0.021 2.221 1.00 94.50 103 ILE A C 1
ATOM 822 O O . ILE A 1 103 ? 12.133 0.073 2.852 1.00 94.50 103 ILE A O 1
ATOM 826 N N . GLY A 1 104 ? 9.945 0.609 2.605 1.00 91.56 104 GLY A N 1
ATOM 827 C CA . GLY A 1 104 ? 9.823 1.427 3.810 1.00 91.56 104 GLY A CA 1
ATOM 828 C C . GLY A 1 104 ? 9.558 0.609 5.076 1.00 91.56 104 GLY A C 1
ATOM 829 O O . GLY A 1 104 ? 9.182 -0.569 5.017 1.00 91.56 104 GLY A O 1
ATOM 830 N N . ALA A 1 105 ? 9.683 1.270 6.226 1.00 88.69 105 ALA A N 1
ATOM 831 C CA . ALA A 1 105 ? 9.548 0.703 7.567 1.00 88.69 105 ALA A CA 1
ATOM 832 C C . ALA A 1 105 ? 8.260 -0.110 7.747 1.00 88.69 105 ALA A C 1
ATOM 834 O O . ALA A 1 105 ? 8.296 -1.247 8.226 1.00 88.69 105 ALA A O 1
ATOM 835 N N . ARG A 1 106 ? 7.132 0.432 7.267 1.00 86.06 106 ARG A N 1
ATOM 836 C CA . ARG A 1 106 ? 5.821 -0.215 7.379 1.00 86.06 106 ARG A CA 1
ATOM 837 C C . ARG A 1 106 ? 5.808 -1.601 6.746 1.00 86.06 106 ARG A C 1
ATOM 839 O O . ARG A 1 106 ? 5.269 -2.522 7.342 1.00 86.06 106 ARG A O 1
ATOM 846 N N . SER A 1 107 ? 6.397 -1.776 5.565 1.00 87.38 107 SER A N 1
ATOM 847 C CA . SER A 1 107 ? 6.425 -3.088 4.905 1.00 87.38 107 SER A CA 1
ATOM 848 C C . SER A 1 107 ? 7.428 -4.024 5.555 1.00 87.38 107 SER A C 1
ATOM 850 O O . SER A 1 107 ? 7.140 -5.210 5.688 1.00 87.38 107 SER A O 1
ATOM 852 N N . ILE A 1 108 ? 8.576 -3.497 6.004 1.00 86.75 108 ILE A N 1
ATOM 853 C CA . ILE A 1 108 ? 9.582 -4.278 6.738 1.00 86.75 108 ILE A CA 1
ATOM 854 C C . ILE A 1 108 ? 8.938 -4.964 7.944 1.00 86.75 108 ILE A C 1
ATOM 856 O O . ILE A 1 108 ? 9.126 -6.168 8.112 1.00 86.75 108 ILE A O 1
ATOM 860 N N . GLN A 1 109 ? 8.149 -4.215 8.719 1.00 83.69 109 GLN A N 1
ATOM 861 C CA . GLN A 1 109 ? 7.403 -4.720 9.871 1.00 83.69 109 GLN A CA 1
ATOM 862 C C . GLN A 1 109 ? 6.224 -5.601 9.438 1.00 83.69 109 GLN A C 1
ATOM 864 O O . GLN A 1 109 ? 6.184 -6.784 9.772 1.00 83.69 109 GLN A O 1
ATOM 869 N N . LYS A 1 110 ? 5.307 -5.059 8.623 1.00 83.00 110 LYS A N 1
ATOM 870 C CA . LYS A 1 110 ? 4.054 -5.712 8.199 1.00 83.00 110 LYS A CA 1
ATOM 871 C C . LYS A 1 110 ? 4.267 -7.089 7.582 1.00 83.00 110 LYS A C 1
ATOM 873 O O . LYS A 1 110 ? 3.487 -8.007 7.827 1.00 83.00 110 LYS A O 1
ATOM 878 N N . ASP A 1 111 ? 5.279 -7.212 6.735 1.00 80.19 111 ASP A N 1
ATOM 879 C CA . ASP A 1 111 ? 5.547 -8.436 5.992 1.00 80.19 111 ASP A CA 1
ATOM 880 C C . ASP A 1 111 ? 6.779 -9.176 6.556 1.00 80.19 111 ASP A C 1
ATOM 882 O O . ASP A 1 111 ? 7.218 -10.175 5.983 1.00 80.19 111 ASP A O 1
ATOM 886 N N . ASN A 1 112 ? 7.322 -8.732 7.701 1.00 80.06 112 ASN A N 1
ATOM 887 C CA . ASN A 1 112 ? 8.484 -9.309 8.384 1.00 80.06 112 ASN A CA 1
ATOM 888 C C . ASN A 1 112 ? 9.638 -9.590 7.400 1.00 80.06 112 ASN A C 1
ATOM 890 O O . ASN A 1 112 ? 10.088 -10.731 7.262 1.00 80.06 112 ASN A O 1
ATOM 894 N N . LEU A 1 113 ? 10.033 -8.593 6.593 1.00 79.69 113 LEU A N 1
ATOM 895 C CA . LEU A 1 113 ? 10.991 -8.792 5.488 1.00 79.69 113 LEU A CA 1
ATOM 896 C C . LEU A 1 113 ? 12.384 -9.159 5.990 1.00 79.69 113 LEU A C 1
ATOM 898 O O . LEU A 1 113 ? 13.066 -9.983 5.378 1.00 79.69 113 LEU A O 1
ATOM 902 N N . LEU A 1 114 ? 12.801 -8.524 7.080 1.00 75.38 114 LEU A N 1
ATOM 903 C CA . LEU A 1 114 ? 14.061 -8.791 7.747 1.00 75.38 114 LEU A CA 1
ATOM 904 C C . LEU A 1 114 ? 13.747 -9.692 8.934 1.00 75.38 114 LEU A C 1
ATOM 906 O O . LEU A 1 114 ? 13.386 -9.214 10.002 1.00 75.38 114 LEU A O 1
ATOM 910 N N . GLY A 1 115 ? 13.857 -11.007 8.739 1.00 57.75 115 GLY A N 1
ATOM 911 C CA . GLY A 1 115 ? 13.876 -11.914 9.879 1.00 57.75 115 GLY A CA 1
ATOM 912 C C . GLY A 1 115 ? 15.125 -11.597 10.688 1.00 57.75 115 GLY A C 1
ATOM 913 O O . GLY A 1 115 ? 16.231 -11.817 10.201 1.00 57.75 115 GLY A O 1
ATOM 914 N N . VAL A 1 116 ? 14.977 -11.047 11.884 1.00 51.38 116 VAL A N 1
ATOM 915 C CA . VAL A 1 116 ? 16.116 -10.813 12.769 1.00 51.38 116 VAL A CA 1
ATOM 916 C C . VAL A 1 116 ? 15.807 -11.333 14.162 1.00 51.38 116 VAL A C 1
ATOM 918 O O . VAL A 1 116 ? 14.753 -11.021 14.715 1.00 51.38 116 VAL A O 1
ATOM 921 N N . PRO A 1 117 ? 16.758 -12.028 14.802 1.00 44.31 117 PRO A N 1
ATOM 922 C CA . PRO A 1 117 ? 16.969 -11.772 16.211 1.00 44.31 117 PRO A CA 1
ATOM 923 C C . PRO A 1 117 ? 17.398 -10.297 16.313 1.00 44.31 117 PRO A C 1
ATOM 925 O O . PRO A 1 117 ? 18.458 -9.940 15.804 1.00 44.31 117 PRO A O 1
ATOM 928 N N . ASN A 1 118 ? 16.569 -9.452 16.934 1.00 40.97 118 ASN A N 1
ATOM 929 C CA . ASN A 1 118 ? 16.899 -8.088 17.391 1.00 40.97 118 ASN A CA 1
ATOM 930 C C . ASN A 1 118 ? 16.656 -6.869 16.465 1.00 40.97 118 ASN A C 1
ATOM 932 O O . ASN A 1 118 ? 17.423 -5.914 16.549 1.00 40.97 118 ASN A O 1
ATOM 936 N N . LEU A 1 119 ? 15.554 -6.780 15.698 1.00 46.06 119 LEU A N 1
ATOM 937 C CA . LEU A 1 119 ? 15.005 -5.435 15.358 1.00 46.06 119 LEU A CA 1
ATOM 938 C C . LEU A 1 119 ? 14.170 -4.830 16.508 1.00 46.06 119 LEU A C 1
ATOM 940 O O . LEU A 1 119 ? 13.795 -3.668 16.433 1.00 46.06 119 LEU A O 1
ATOM 944 N N . MET A 1 120 ? 13.917 -5.601 17.573 1.00 46.28 120 MET A N 1
ATOM 945 C CA . MET A 1 120 ? 13.237 -5.161 18.802 1.00 46.28 120 MET A CA 1
ATOM 946 C C . MET A 1 120 ? 14.202 -4.564 19.856 1.00 46.28 120 MET A C 1
ATOM 948 O O . MET A 1 120 ? 13.784 -4.233 20.957 1.00 46.28 120 MET A O 1
ATOM 952 N N . ALA A 1 121 ? 15.509 -4.455 19.575 1.00 39.69 121 ALA A N 1
ATOM 953 C CA . ALA A 1 121 ? 16.531 -4.191 20.602 1.00 39.69 121 ALA A CA 1
ATOM 954 C C . ALA A 1 121 ? 16.903 -2.709 20.824 1.00 39.69 121 ALA A C 1
ATOM 956 O O . ALA A 1 121 ? 17.934 -2.429 21.436 1.00 39.69 121 ALA A O 1
ATOM 957 N N . THR A 1 122 ? 16.093 -1.753 20.365 1.00 38.03 122 THR A N 1
ATOM 958 C CA . THR A 1 122 ? 16.355 -0.315 20.595 1.00 38.03 122 THR A CA 1
ATOM 959 C C . THR A 1 122 ? 15.188 0.480 21.170 1.00 38.03 122 THR A C 1
ATOM 961 O O . THR A 1 122 ? 15.297 1.695 21.302 1.00 38.03 122 THR A O 1
ATOM 964 N N . SER A 1 123 ? 14.122 -0.172 21.627 1.00 39.44 123 SER A N 1
ATOM 965 C CA . SER A 1 123 ? 13.154 0.447 22.535 1.00 39.44 123 SER A CA 1
ATOM 966 C C . SER A 1 123 ? 13.522 0.112 23.985 1.00 39.44 123 SER A C 1
ATOM 968 O O . SER A 1 123 ? 13.112 -0.897 24.540 1.00 39.44 123 SER A O 1
ATOM 970 N N . ASN A 1 124 ? 14.344 0.989 24.566 1.00 35.62 124 ASN A N 1
ATOM 971 C CA . ASN A 1 124 ? 14.482 1.269 25.999 1.00 35.62 124 ASN A CA 1
ATOM 972 C C . ASN A 1 124 ? 14.822 0.096 26.941 1.00 35.62 124 ASN A C 1
ATOM 974 O O . ASN A 1 124 ? 13.969 -0.448 27.635 1.00 35.62 124 ASN A O 1
ATOM 978 N N . ASN A 1 125 ? 16.126 -0.134 27.141 1.00 32.12 125 ASN A N 1
ATOM 979 C CA . ASN A 1 125 ? 16.636 -0.560 28.449 1.00 32.12 125 ASN A CA 1
ATOM 980 C C . ASN A 1 125 ? 16.471 0.596 29.456 1.00 32.12 125 ASN A C 1
ATOM 982 O O . ASN A 1 125 ? 17.431 1.284 29.799 1.00 32.12 125 ASN A O 1
ATOM 986 N N . ILE A 1 126 ? 15.246 0.814 29.927 1.00 36.38 126 ILE A N 1
ATOM 987 C CA . ILE A 1 126 ? 14.995 1.400 31.241 1.00 36.38 126 ILE A CA 1
ATOM 988 C C . ILE A 1 126 ? 14.227 0.329 32.001 1.00 36.38 126 ILE A C 1
ATOM 990 O O . ILE A 1 126 ? 13.138 -0.078 31.612 1.00 36.38 126 ILE A O 1
ATOM 994 N N . ILE A 1 127 ? 14.877 -0.196 33.034 1.00 40.25 127 ILE A N 1
ATOM 995 C CA . ILE A 1 127 ? 14.356 -1.224 33.925 1.00 40.25 127 ILE A CA 1
ATOM 996 C C . ILE A 1 127 ? 13.107 -0.658 34.611 1.00 40.25 127 ILE A C 1
ATOM 998 O O . ILE A 1 127 ? 13.216 0.112 35.563 1.00 40.25 127 ILE A O 1
ATOM 1002 N N . SER A 1 128 ? 11.939 -1.060 34.123 1.00 31.20 128 SER A N 1
ATOM 1003 C CA . SER A 1 128 ? 10.650 -0.911 34.800 1.00 31.20 128 SER A CA 1
ATOM 1004 C C . SER A 1 128 ? 10.189 -2.291 35.290 1.00 31.20 128 SER A C 1
ATOM 1006 O O . SER A 1 128 ? 10.506 -3.303 34.656 1.00 31.20 128 SER A O 1
ATOM 1008 N N . PRO A 1 129 ? 9.513 -2.373 36.451 1.00 36.19 129 PRO A N 1
ATOM 1009 C CA . PRO A 1 129 ? 9.178 -3.639 37.097 1.00 36.19 129 PRO A CA 1
ATOM 1010 C C . PRO A 1 129 ? 8.183 -4.469 36.260 1.00 36.19 129 PRO A C 1
ATOM 1012 O O . PRO A 1 129 ? 7.517 -3.937 35.373 1.00 36.19 129 PRO A O 1
ATOM 1015 N N . PRO A 1 130 ? 8.078 -5.786 36.517 1.00 41.41 130 PRO A N 1
ATOM 1016 C CA . PRO A 1 130 ? 7.374 -6.721 35.648 1.00 41.41 130 PRO A CA 1
ATOM 1017 C C . PRO A 1 130 ? 5.858 -6.591 35.828 1.00 41.41 130 PRO A C 1
ATOM 1019 O O . PRO A 1 130 ? 5.282 -7.267 36.677 1.00 41.41 130 PRO A O 1
ATOM 1022 N N . ILE A 1 131 ? 5.220 -5.713 35.051 1.00 46.38 131 ILE A N 1
ATOM 1023 C CA . ILE A 1 131 ? 3.751 -5.635 34.967 1.00 46.38 131 ILE A CA 1
ATOM 1024 C C . ILE A 1 131 ? 3.238 -5.668 33.506 1.00 46.38 131 ILE A C 1
ATOM 1026 O O . ILE A 1 131 ? 2.138 -6.157 33.289 1.00 46.38 131 ILE A O 1
ATOM 1030 N N . ASP A 1 132 ? 4.037 -5.320 32.486 1.00 46.69 132 ASP A N 1
ATOM 1031 C CA . ASP A 1 132 ? 3.485 -4.969 31.153 1.00 46.69 132 ASP A CA 1
ATOM 1032 C C . ASP A 1 132 ? 3.633 -5.967 29.987 1.00 46.69 132 ASP A C 1
ATOM 1034 O O . ASP A 1 132 ? 3.171 -5.680 28.887 1.00 46.69 132 ASP A O 1
ATOM 1038 N N . ARG A 1 133 ? 4.224 -7.159 30.161 1.00 51.53 133 ARG A N 1
ATOM 1039 C CA . ARG A 1 133 ? 4.413 -8.068 29.000 1.00 51.53 133 ARG A CA 1
ATOM 1040 C C . ARG A 1 133 ? 3.106 -8.573 28.375 1.00 51.53 133 ARG A C 1
ATOM 1042 O O . ARG A 1 133 ? 3.072 -8.815 27.181 1.00 51.53 133 ARG A O 1
ATOM 1049 N N . ASP A 1 134 ? 2.046 -8.723 29.167 1.00 55.81 134 ASP A N 1
ATOM 1050 C CA . ASP A 1 134 ? 0.766 -9.284 28.697 1.00 55.81 134 ASP A CA 1
ATOM 1051 C C . ASP A 1 134 ? -0.077 -8.263 27.903 1.00 55.81 134 ASP A C 1
ATOM 1053 O O . ASP A 1 134 ? -1.010 -8.624 27.185 1.00 55.81 134 ASP A O 1
ATOM 1057 N N . ILE A 1 135 ? 0.237 -6.974 28.053 1.00 57.03 135 ILE A N 1
ATOM 1058 C CA . ILE A 1 135 ? -0.534 -5.858 27.500 1.00 57.03 135 ILE A CA 1
ATOM 1059 C C . ILE A 1 135 ? -0.068 -5.521 26.078 1.00 57.03 135 ILE A C 1
ATOM 1061 O O . ILE A 1 135 ? -0.896 -5.378 25.175 1.00 57.03 135 ILE A O 1
ATOM 1065 N N . ASP A 1 136 ? 1.247 -5.475 25.854 1.00 63.78 136 ASP A N 1
ATOM 1066 C CA . ASP A 1 136 ? 1.818 -5.285 24.514 1.00 63.78 136 ASP A CA 1
ATOM 1067 C C . ASP A 1 136 ? 1.443 -6.444 23.570 1.00 63.78 136 ASP A C 1
ATOM 1069 O O . ASP A 1 136 ? 1.078 -6.214 22.413 1.00 63.78 136 ASP A O 1
ATOM 1073 N N . ASP A 1 137 ? 1.420 -7.678 24.087 1.00 75.25 137 ASP A N 1
ATOM 1074 C CA . ASP A 1 137 ? 1.066 -8.881 23.324 1.00 75.25 137 ASP A CA 1
ATOM 1075 C C . ASP A 1 137 ? -0.390 -8.848 22.806 1.00 75.25 137 ASP A C 1
ATOM 1077 O O . ASP A 1 137 ? -0.682 -9.308 21.695 1.00 75.25 137 ASP A O 1
ATOM 1081 N N . GLU A 1 138 ? -1.340 -8.311 23.584 1.00 77.25 138 GLU A N 1
ATOM 1082 C CA . GLU A 1 138 ? -2.746 -8.229 23.163 1.00 77.25 138 GLU A CA 1
ATOM 1083 C C . GLU A 1 138 ? -2.978 -7.078 22.171 1.00 77.25 138 GLU A C 1
ATOM 1085 O O . GLU A 1 138 ? -3.777 -7.224 21.239 1.00 77.25 138 GLU A O 1
ATOM 1090 N N . LEU A 1 139 ? -2.245 -5.969 22.303 1.00 79.31 139 LEU A N 1
ATOM 1091 C CA . LEU A 1 139 ? -2.302 -4.855 21.355 1.00 79.31 139 LEU A CA 1
ATOM 1092 C C . LEU A 1 139 ? -1.745 -5.269 19.981 1.00 79.31 139 LEU A C 1
ATOM 1094 O O . LEU A 1 139 ? -2.404 -5.041 18.960 1.00 79.31 139 LEU A O 1
ATOM 1098 N N . GLU A 1 140 ? -0.613 -5.981 19.956 1.00 76.38 140 GLU A N 1
ATOM 1099 C CA . GLU A 1 140 ? -0.033 -6.565 18.736 1.00 76.38 140 GLU A CA 1
ATOM 1100 C C . GLU A 1 140 ? -0.979 -7.605 18.104 1.00 76.38 140 GLU A C 1
ATOM 1102 O O . GLU A 1 140 ? -1.190 -7.641 16.884 1.00 76.38 140 GLU A O 1
ATOM 1107 N N . ARG A 1 141 ? -1.627 -8.436 18.930 1.00 82.69 141 ARG A N 1
ATOM 1108 C CA . ARG A 1 141 ? -2.628 -9.409 18.471 1.00 82.69 141 ARG A CA 1
ATOM 1109 C C . ARG A 1 141 ? -3.830 -8.727 17.815 1.00 82.69 141 ARG A C 1
ATOM 1111 O O . ARG A 1 141 ? -4.261 -9.179 16.749 1.00 82.69 141 ARG A O 1
ATOM 1118 N N . LEU A 1 142 ? -4.372 -7.666 18.414 1.00 81.81 142 LEU A N 1
ATOM 1119 C CA . LEU A 1 142 ? -5.503 -6.910 17.862 1.00 81.81 142 LEU A CA 1
ATOM 1120 C C . LEU A 1 142 ? -5.131 -6.206 16.552 1.00 81.81 142 LEU A C 1
ATOM 1122 O O . LEU A 1 142 ? -5.903 -6.264 15.591 1.00 81.81 142 LEU A O 1
ATOM 1126 N N . GLU A 1 143 ? -3.933 -5.626 16.471 1.00 81.44 143 GLU A N 1
ATOM 1127 C CA . GLU A 1 143 ? -3.416 -5.032 15.235 1.00 81.44 143 GLU A CA 1
ATOM 1128 C C . GLU A 1 143 ? -3.276 -6.085 14.120 1.00 81.44 143 GLU A C 1
ATOM 1130 O O . GLU A 1 143 ? -3.711 -5.868 12.983 1.00 81.44 143 GLU A O 1
ATOM 1135 N N . SER A 1 144 ? -2.763 -7.276 14.448 1.00 77.56 144 SER A N 1
ATOM 1136 C CA . SER A 1 144 ? -2.661 -8.403 13.512 1.00 77.56 144 SER A CA 1
ATOM 1137 C C . SER A 1 144 ? -4.028 -8.852 12.981 1.00 77.56 144 SER A C 1
ATOM 1139 O O . SER A 1 144 ? -4.167 -9.150 11.789 1.00 77.56 144 SER A O 1
ATOM 1141 N N . VAL A 1 145 ? -5.049 -8.904 13.843 1.00 83.31 145 VAL A N 1
ATOM 1142 C CA . VAL A 1 145 ? -6.426 -9.260 13.458 1.00 83.31 145 VAL A CA 1
ATOM 1143 C C . VAL A 1 145 ? -7.014 -8.211 12.519 1.00 83.31 145 VAL A C 1
ATOM 1145 O O . VAL A 1 145 ? -7.504 -8.567 11.446 1.00 83.31 145 VAL A O 1
ATOM 1148 N N . LEU A 1 146 ? -6.905 -6.930 12.872 1.00 86.06 146 LEU A N 1
ATOM 1149 C CA . LEU A 1 146 ? -7.386 -5.815 12.057 1.00 86.06 146 LEU A CA 1
ATOM 1150 C C . LEU A 1 146 ? -6.748 -5.837 10.664 1.00 86.06 146 LEU A C 1
ATOM 1152 O O . LEU A 1 146 ? -7.447 -5.772 9.653 1.00 86.06 146 LEU A O 1
ATOM 1156 N N . LEU A 1 147 ? -5.431 -6.039 10.597 1.00 80.56 147 LEU A N 1
ATOM 1157 C CA . LEU A 1 147 ? -4.705 -6.119 9.335 1.00 80.56 147 LEU A CA 1
ATOM 1158 C C . LEU A 1 147 ? -5.154 -7.308 8.467 1.00 80.56 147 LEU A C 1
ATOM 1160 O O . LEU A 1 147 ? -5.216 -7.196 7.238 1.00 80.56 147 LEU A O 1
ATOM 1164 N N . LYS A 1 148 ? -5.442 -8.465 9.076 1.00 85.81 148 LYS A N 1
ATOM 1165 C CA . LYS A 1 148 ? -5.964 -9.639 8.355 1.00 85.81 148 LYS A CA 1
ATOM 1166 C C . LYS A 1 148 ? -7.350 -9.359 7.782 1.00 85.81 148 LYS A C 1
ATOM 1168 O O . LYS A 1 148 ? -7.572 -9.669 6.613 1.00 85.81 148 LYS A O 1
ATOM 1173 N N . LEU A 1 149 ? -8.237 -8.743 8.562 1.00 86.19 149 LEU A N 1
ATOM 1174 C CA . LEU A 1 149 ? -9.583 -8.377 8.117 1.00 86.19 149 LEU A CA 1
ATOM 1175 C C . LEU A 1 149 ? -9.542 -7.372 6.960 1.00 86.19 149 LEU A C 1
ATOM 1177 O O . LEU A 1 149 ? -10.187 -7.598 5.938 1.00 86.19 149 LEU A O 1
ATOM 1181 N N . GLU A 1 150 ? -8.704 -6.334 7.043 1.00 84.50 150 GLU A N 1
ATOM 1182 C CA . GLU A 1 150 ? -8.531 -5.363 5.951 1.00 84.50 150 GLU A CA 1
ATOM 1183 C C . GLU A 1 150 ? -8.007 -6.021 4.664 1.00 84.50 150 GLU A C 1
ATOM 1185 O O . GLU A 1 150 ? -8.482 -5.713 3.569 1.00 84.50 150 GLU A O 1
ATOM 1190 N N . LYS A 1 151 ? -7.074 -6.980 4.772 1.00 82.19 151 LYS A N 1
ATOM 1191 C CA . LYS A 1 151 ? -6.598 -7.759 3.613 1.00 82.19 151 LYS A CA 1
ATOM 1192 C C . LYS A 1 151 ? -7.718 -8.597 2.988 1.00 82.19 151 LYS A C 1
ATOM 1194 O O . LYS A 1 151 ? -7.797 -8.672 1.760 1.00 82.19 151 LYS A O 1
ATOM 1199 N N . ILE A 1 152 ? -8.556 -9.237 3.805 1.00 86.44 152 ILE A N 1
ATOM 1200 C CA . ILE A 1 152 ? -9.692 -10.038 3.325 1.00 86.44 152 ILE A CA 1
ATOM 1201 C C . ILE A 1 152 ? -10.708 -9.133 2.620 1.00 86.44 152 ILE A C 1
ATOM 1203 O O . ILE A 1 152 ? -11.113 -9.449 1.501 1.00 86.44 152 ILE A O 1
ATOM 1207 N N . TYR A 1 153 ? -11.035 -7.983 3.214 1.00 89.25 153 TYR A N 1
ATOM 1208 C CA . TYR A 1 153 ? -11.925 -6.984 2.624 1.00 89.25 153 TYR A CA 1
ATOM 1209 C C . TYR A 1 153 ? -11.418 -6.510 1.259 1.00 89.25 153 TYR A C 1
ATOM 1211 O O . TYR A 1 153 ? -12.125 -6.643 0.262 1.00 89.25 153 TYR A O 1
ATOM 1219 N N . GLN A 1 154 ? -10.165 -6.048 1.175 1.00 82.56 154 GLN A N 1
ATOM 1220 C CA . GLN A 1 154 ? -9.580 -5.558 -0.081 1.00 82.56 154 GLN A CA 1
ATOM 1221 C C . GLN A 1 154 ? -9.554 -6.635 -1.166 1.00 82.56 154 GLN A C 1
ATOM 1223 O O . GLN A 1 154 ? -9.850 -6.365 -2.333 1.00 82.56 154 GLN A O 1
ATOM 1228 N N . LYS A 1 155 ? -9.212 -7.874 -0.793 1.00 87.12 155 LYS A N 1
ATOM 1229 C CA . LYS A 1 155 ? -9.228 -9.006 -1.721 1.00 87.12 155 LYS A CA 1
ATOM 1230 C C . LYS A 1 155 ? -10.639 -9.233 -2.266 1.00 87.12 155 LYS A C 1
ATOM 1232 O O . LYS A 1 155 ? -10.801 -9.372 -3.478 1.00 87.12 155 LYS A O 1
ATOM 1237 N N . LYS A 1 156 ? -11.644 -9.236 -1.390 1.00 85.69 156 LYS A N 1
ATOM 1238 C CA . LYS A 1 156 ? -13.037 -9.477 -1.765 1.00 85.69 156 LYS A CA 1
ATOM 1239 C C . LYS A 1 156 ? -13.610 -8.355 -2.625 1.00 85.69 156 LYS A C 1
ATOM 1241 O O . LYS A 1 156 ? -14.256 -8.625 -3.633 1.00 85.69 156 LYS A O 1
ATOM 1246 N N . GLU A 1 157 ? -13.321 -7.109 -2.275 1.00 88.44 157 GLU A N 1
ATOM 1247 C CA . GLU A 1 157 ? -13.698 -5.936 -3.061 1.00 88.44 157 GLU A CA 1
ATOM 1248 C C . GLU A 1 157 ? -13.113 -6.014 -4.480 1.00 88.44 157 GLU A C 1
ATOM 1250 O O . GLU A 1 157 ? -13.840 -5.859 -5.461 1.00 88.44 157 GLU A O 1
ATOM 1255 N N . CYS A 1 158 ? -11.830 -6.371 -4.611 1.00 81.44 158 CYS A N 1
ATOM 1256 C CA . CYS A 1 158 ? -11.196 -6.580 -5.915 1.00 81.44 158 CYS A CA 1
ATOM 1257 C C . CYS A 1 158 ? -11.856 -7.710 -6.722 1.00 81.44 158 CYS A C 1
ATOM 1259 O O . CYS A 1 158 ? -12.018 -7.582 -7.937 1.00 81.44 158 CYS A O 1
ATOM 1261 N N . GLU A 1 159 ? -12.220 -8.824 -6.081 1.00 86.50 159 GLU A N 1
ATOM 1262 C CA . GLU A 1 159 ? -12.918 -9.941 -6.733 1.00 86.50 159 GLU A CA 1
ATOM 1263 C C . GLU A 1 159 ? -14.297 -9.521 -7.260 1.00 86.50 159 GLU A C 1
ATOM 1265 O O . GLU A 1 159 ? -14.653 -9.860 -8.390 1.00 86.50 159 GLU A O 1
ATOM 1270 N N . LEU A 1 160 ? -15.054 -8.744 -6.479 1.00 87.12 160 LEU A N 1
ATOM 1271 C CA . LEU A 1 160 ? -16.366 -8.231 -6.877 1.00 87.12 160 LEU A CA 1
ATOM 1272 C C . LEU A 1 160 ? -16.260 -7.234 -8.032 1.00 87.12 160 LEU A C 1
ATOM 1274 O O . LEU A 1 160 ? -17.003 -7.363 -9.006 1.00 87.12 160 LEU A O 1
ATOM 1278 N N . LEU A 1 161 ? -15.298 -6.309 -7.973 1.00 84.88 161 LEU A N 1
ATOM 1279 C CA . LEU A 1 161 ? -15.045 -5.345 -9.046 1.00 84.88 161 LEU A CA 1
ATOM 1280 C C . LEU A 1 161 ? -14.660 -6.042 -10.357 1.00 84.88 161 LEU A C 1
ATOM 1282 O O . LEU A 1 161 ? -15.199 -5.706 -11.410 1.00 84.88 161 LEU A O 1
ATOM 1286 N N . ARG A 1 162 ? -13.788 -7.060 -10.303 1.00 85.44 162 ARG A N 1
ATOM 1287 C CA . ARG A 1 162 ? -13.412 -7.869 -11.480 1.00 85.44 162 ARG A CA 1
ATOM 1288 C C . ARG A 1 162 ? -14.584 -8.655 -12.056 1.00 85.44 162 ARG A C 1
ATOM 1290 O O . ARG A 1 162 ? -14.643 -8.863 -13.261 1.00 85.44 162 ARG A O 1
ATOM 1297 N N . ALA A 1 163 ? -15.500 -9.100 -11.202 1.00 85.12 163 ALA A N 1
ATOM 1298 C CA . ALA A 1 163 ? -16.705 -9.806 -11.613 1.00 85.12 163 ALA A CA 1
ATOM 1299 C C . ALA A 1 163 ? -17.848 -8.864 -12.041 1.00 85.12 163 ALA A C 1
ATOM 1301 O O . ALA A 1 163 ? -18.944 -9.354 -12.308 1.00 85.12 163 ALA A O 1
ATOM 1302 N N . HIS A 1 164 ? -17.625 -7.541 -12.069 1.00 83.81 164 HIS A N 1
ATOM 1303 C CA . HIS A 1 164 ? -18.655 -6.519 -12.297 1.00 83.81 164 HIS A CA 1
ATOM 1304 C C . HIS A 1 164 ? -19.885 -6.682 -11.387 1.00 83.81 164 HIS A C 1
ATOM 1306 O O . HIS A 1 164 ? -21.020 -6.420 -11.787 1.00 83.81 164 HIS A O 1
ATOM 1312 N N . LYS A 1 165 ? -19.662 -7.144 -10.153 1.00 84.62 165 LYS A N 1
ATOM 1313 C CA . LYS A 1 165 ? -20.700 -7.301 -9.133 1.00 84.62 165 LYS A CA 1
ATOM 1314 C C . LYS A 1 165 ? -20.801 -6.039 -8.285 1.00 84.62 165 LYS A C 1
ATOM 1316 O O . LYS A 1 165 ? -19.811 -5.352 -8.052 1.00 84.62 165 LYS A O 1
ATOM 1321 N N . ASP A 1 166 ? -22.006 -5.769 -7.797 1.00 82.75 166 ASP A N 1
ATOM 1322 C CA . ASP A 1 166 ? -22.264 -4.648 -6.897 1.00 82.75 166 ASP A CA 1
ATOM 1323 C C . ASP A 1 166 ? -21.561 -4.873 -5.550 1.00 82.75 166 ASP A C 1
ATOM 1325 O O . ASP A 1 166 ? -21.893 -5.795 -4.802 1.00 82.75 166 ASP A O 1
ATOM 1329 N N . THR A 1 167 ? -20.578 -4.028 -5.248 1.00 78.44 167 THR A N 1
ATOM 1330 C CA . THR A 1 167 ? -19.856 -4.023 -3.971 1.00 78.44 167 THR A CA 1
ATOM 1331 C C . THR A 1 167 ? -20.707 -3.450 -2.842 1.00 78.44 167 THR A C 1
ATOM 1333 O O . THR A 1 167 ? -20.578 -3.871 -1.697 1.00 78.44 167 THR A O 1
ATOM 1336 N N . LYS A 1 168 ? -21.635 -2.540 -3.151 1.00 78.62 168 LYS A N 1
ATOM 1337 C CA . LYS A 1 168 ? -22.403 -1.769 -2.168 1.00 78.62 168 LYS A CA 1
ATOM 1338 C C . LYS A 1 168 ? -23.535 -2.575 -1.536 1.00 78.62 168 LYS A C 1
ATOM 1340 O O . LYS A 1 168 ? -23.919 -2.323 -0.397 1.00 78.62 168 LYS A O 1
ATOM 1345 N N . ASN A 1 169 ? -24.062 -3.554 -2.267 1.00 81.88 169 ASN A N 1
ATOM 1346 C CA . ASN A 1 169 ? -25.102 -4.466 -1.791 1.00 81.88 169 ASN A CA 1
ATOM 1347 C C . ASN A 1 169 ? -24.585 -5.875 -1.483 1.00 81.88 169 ASN A C 1
ATOM 1349 O O . ASN A 1 169 ? -25.383 -6.756 -1.168 1.00 81.88 169 ASN A O 1
ATOM 1353 N N . ASN A 1 170 ? -23.271 -6.101 -1.541 1.00 88.69 170 ASN A N 1
ATOM 1354 C CA . ASN A 1 170 ? -22.708 -7.397 -1.200 1.00 88.69 170 ASN A CA 1
ATOM 1355 C C . ASN A 1 170 ? -22.764 -7.634 0.318 1.00 88.69 170 ASN A C 1
ATOM 1357 O O . ASN A 1 170 ? -22.147 -6.905 1.091 1.00 88.69 170 ASN A O 1
ATOM 1361 N N . GLN A 1 171 ? -23.503 -8.665 0.724 1.00 87.31 171 GLN A N 1
ATOM 1362 C CA . GLN A 1 171 ? -23.712 -9.009 2.129 1.00 87.31 171 GLN A CA 1
ATOM 1363 C C . GLN A 1 171 ? -22.396 -9.360 2.843 1.00 87.31 171 GLN A C 1
ATOM 1365 O O . GLN A 1 171 ? -22.118 -8.812 3.903 1.00 87.31 171 GLN A O 1
ATOM 1370 N N . GLU A 1 172 ? -21.544 -10.180 2.219 1.00 84.69 172 GLU A N 1
ATOM 1371 C CA . GLU A 1 172 ? -20.251 -10.590 2.793 1.00 84.69 172 GLU A CA 1
ATOM 1372 C C . GLU A 1 172 ? -19.300 -9.395 2.987 1.00 84.69 172 GLU A C 1
ATOM 1374 O O . GLU A 1 172 ? -18.551 -9.333 3.959 1.00 84.69 172 GLU A O 1
ATOM 1379 N N . LEU A 1 173 ? -19.331 -8.413 2.077 1.00 85.19 173 LEU A N 1
ATOM 1380 C CA . LEU A 1 173 ? -18.510 -7.206 2.187 1.00 85.19 173 LEU A CA 1
ATOM 1381 C C . LEU A 1 173 ? -18.993 -6.292 3.324 1.00 85.19 173 LEU A C 1
ATOM 1383 O O . LEU A 1 173 ? -18.166 -5.720 4.029 1.00 85.19 173 LEU A O 1
ATOM 1387 N N . LYS A 1 174 ? -20.313 -6.199 3.542 1.00 88.12 174 LYS A N 1
ATOM 1388 C CA . LYS A 1 174 ? -20.900 -5.468 4.679 1.00 88.12 174 LYS A CA 1
ATOM 1389 C C . LYS A 1 174 ? -20.560 -6.122 6.016 1.00 88.12 174 LYS A C 1
ATOM 1391 O O . LYS A 1 174 ? -20.241 -5.415 6.968 1.00 88.12 174 LYS A O 1
ATOM 1396 N N . GLU A 1 175 ? -20.599 -7.450 6.075 1.00 88.38 175 GLU A N 1
ATOM 1397 C CA . GLU A 1 175 ? -20.189 -8.222 7.254 1.00 88.38 175 GLU A CA 1
ATOM 1398 C C . GLU A 1 175 ? -18.706 -7.986 7.570 1.00 88.38 175 GLU A C 1
ATOM 1400 O O . GLU A 1 175 ? -18.368 -7.638 8.699 1.00 88.38 175 GLU A O 1
ATOM 1405 N N . LEU A 1 176 ? -17.828 -8.032 6.562 1.00 87.44 176 LEU A N 1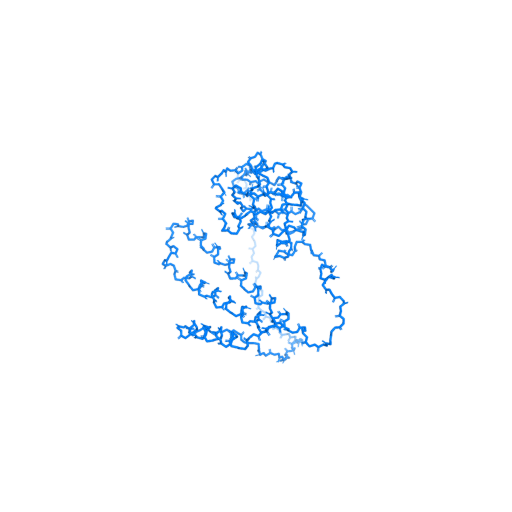
ATOM 1406 C CA . LEU A 1 176 ? -16.407 -7.705 6.732 1.00 87.44 176 LEU A CA 1
ATOM 1407 C C . LEU A 1 176 ? -16.174 -6.252 7.165 1.00 87.44 176 LEU A C 1
ATOM 1409 O O . LEU A 1 176 ? -15.320 -5.987 8.010 1.00 87.44 176 LEU A O 1
ATOM 1413 N N . GLU A 1 177 ? -16.915 -5.294 6.604 1.00 88.12 177 GLU A N 1
ATOM 1414 C CA . GLU A 1 177 ? -16.819 -3.887 7.006 1.00 88.12 177 GLU A CA 1
ATOM 1415 C C . GLU A 1 177 ? -17.219 -3.701 8.478 1.00 88.12 177 GLU A C 1
ATOM 1417 O O . GLU A 1 177 ? -16.580 -2.946 9.217 1.00 88.12 177 GLU A O 1
ATOM 1422 N N . TYR A 1 178 ? -18.257 -4.415 8.915 1.00 87.62 178 TYR A N 1
ATOM 1423 C CA . TYR A 1 178 ? -18.693 -4.443 10.305 1.00 87.62 178 TYR A CA 1
ATOM 1424 C C . TYR A 1 178 ? -17.631 -5.069 11.224 1.00 87.62 178 TYR A C 1
ATOM 1426 O O . TYR A 1 178 ? -17.261 -4.459 12.230 1.00 87.62 178 TYR A O 1
ATOM 1434 N N . GLU A 1 179 ? -17.057 -6.217 10.856 1.00 87.12 179 GLU A N 1
ATOM 1435 C CA . GLU A 1 179 ? -15.973 -6.857 11.614 1.00 87.12 179 GLU A CA 1
ATOM 1436 C C . GLU A 1 179 ? -14.748 -5.943 11.759 1.00 87.12 179 GLU A C 1
ATOM 1438 O O . GLU A 1 179 ? -14.174 -5.836 12.846 1.00 87.12 179 GLU A O 1
ATOM 1443 N N . ILE A 1 180 ? -14.377 -5.217 10.698 1.00 86.94 180 ILE A N 1
ATOM 1444 C CA . ILE A 1 180 ? -13.291 -4.228 10.738 1.00 86.94 180 ILE A CA 1
ATOM 1445 C C . ILE A 1 180 ? -13.615 -3.099 11.722 1.00 86.94 180 ILE A C 1
ATOM 1447 O O . ILE A 1 180 ? -12.736 -2.692 12.485 1.00 86.94 180 ILE A O 1
ATOM 1451 N N . LYS A 1 181 ? -14.856 -2.591 11.738 1.00 89.50 181 LYS A N 1
ATOM 1452 C CA . LYS A 1 181 ? -15.285 -1.545 12.687 1.00 89.50 181 LYS A CA 1
ATOM 1453 C C . LYS A 1 181 ? -15.190 -2.028 14.133 1.00 89.50 181 LYS A C 1
ATOM 1455 O O . LYS A 1 181 ? -14.661 -1.307 14.979 1.00 89.50 181 LYS A O 1
ATOM 1460 N N . VAL A 1 182 ? -15.633 -3.255 14.406 1.00 86.81 182 VAL A N 1
ATOM 1461 C CA . VAL A 1 182 ? -15.540 -3.874 15.737 1.00 86.81 182 VAL A CA 1
ATOM 1462 C C . VAL A 1 182 ? -14.079 -4.056 16.158 1.00 86.81 182 VAL A C 1
ATOM 1464 O O . VAL A 1 182 ? -13.709 -3.675 17.269 1.00 86.81 182 VAL A O 1
ATOM 1467 N N . ALA A 1 183 ? -13.227 -4.583 15.275 1.00 85.81 183 ALA A N 1
ATOM 1468 C CA . ALA A 1 183 ? -11.805 -4.779 15.559 1.00 85.81 183 ALA A CA 1
ATOM 1469 C C . ALA A 1 183 ? -11.071 -3.449 15.812 1.00 85.81 183 ALA A C 1
ATOM 1471 O O . ALA A 1 183 ? -10.270 -3.362 16.742 1.00 85.81 183 ALA A O 1
ATOM 1472 N N . LYS A 1 184 ? -11.385 -2.397 15.041 1.00 87.12 184 LYS A N 1
ATOM 1473 C CA . LYS A 1 184 ? -10.857 -1.034 15.244 1.00 87.12 184 LYS A CA 1
ATOM 1474 C C . LYS A 1 184 ? -11.214 -0.479 16.616 1.00 87.12 184 LYS A C 1
ATOM 1476 O O . LYS A 1 184 ? -10.327 -0.029 17.332 1.00 87.12 184 LYS A O 1
ATOM 1481 N N . LYS A 1 185 ? -12.482 -0.585 17.015 1.00 86.44 185 LYS A N 1
ATOM 1482 C CA . LYS A 1 185 ? -12.948 -0.152 18.342 1.00 86.44 185 LYS A CA 1
ATOM 1483 C C . LYS A 1 185 ? -12.247 -0.896 19.473 1.00 86.44 185 LYS A C 1
ATOM 1485 O O . LYS A 1 185 ? -11.818 -0.276 20.438 1.00 86.44 185 LYS A O 1
ATOM 1490 N N . LEU A 1 186 ? -12.093 -2.216 19.350 1.00 85.94 186 LEU A N 1
ATOM 1491 C CA . LEU A 1 186 ? -11.370 -3.019 20.342 1.00 85.94 186 LEU A CA 1
ATOM 1492 C C . LEU A 1 186 ? -9.908 -2.586 20.475 1.00 85.94 186 LEU A C 1
ATOM 1494 O O . LEU A 1 186 ? -9.411 -2.448 21.592 1.00 85.94 186 LEU A O 1
ATOM 1498 N N . TYR A 1 187 ? -9.243 -2.336 19.347 1.00 86.19 187 TYR A N 1
ATOM 1499 C CA . TYR A 1 187 ? -7.880 -1.817 19.326 1.00 86.19 187 TYR A CA 1
ATOM 1500 C C . TYR A 1 187 ? -7.783 -0.436 19.993 1.00 86.19 187 TYR A C 1
ATOM 1502 O O . TYR A 1 187 ? -6.899 -0.220 20.817 1.00 86.19 187 TYR A O 1
ATOM 1510 N N . GLU A 1 188 ? -8.714 0.478 19.707 1.00 86.25 188 GLU A N 1
ATOM 1511 C CA . GLU A 1 188 ? -8.763 1.809 20.327 1.00 86.25 188 GLU A CA 1
ATOM 1512 C C . GLU A 1 188 ? -8.994 1.748 21.840 1.00 86.25 188 GLU A C 1
ATOM 1514 O O . GLU A 1 188 ? -8.285 2.423 22.582 1.00 86.25 188 GLU A O 1
ATOM 1519 N N . ILE A 1 189 ? -9.921 0.904 22.310 1.00 85.31 189 ILE A N 1
ATOM 1520 C CA . ILE A 1 189 ? -10.151 0.678 23.746 1.00 85.31 189 ILE A CA 1
ATOM 1521 C C . ILE A 1 189 ? -8.866 0.191 24.411 1.00 85.31 189 ILE A C 1
ATOM 1523 O O . ILE A 1 189 ? -8.493 0.693 25.469 1.00 85.31 189 ILE A O 1
ATOM 1527 N N . HIS A 1 190 ? -8.192 -0.791 23.806 1.00 81.94 190 HIS A N 1
ATOM 1528 C CA . HIS A 1 190 ? -6.972 -1.347 24.378 1.00 81.94 190 HIS A CA 1
ATOM 1529 C C . HIS A 1 190 ? -5.855 -0.301 24.400 1.00 81.94 190 HIS A C 1
ATOM 1531 O O . HIS A 1 190 ? -5.255 -0.071 25.441 1.00 81.94 190 HIS A O 1
ATOM 1537 N N . LYS A 1 191 ? -5.657 0.433 23.302 1.00 84.81 191 LYS A N 1
ATOM 1538 C CA . LYS A 1 191 ? -4.686 1.528 23.224 1.00 84.81 191 LYS A CA 1
ATOM 1539 C C . LYS A 1 191 ? -4.944 2.623 24.265 1.00 84.81 191 LYS A C 1
ATOM 1541 O O . LYS A 1 191 ? -4.004 3.098 24.895 1.00 84.81 191 LYS A O 1
ATOM 1546 N N . GLU A 1 192 ? -6.202 3.008 24.474 1.00 83.31 192 GLU A N 1
ATOM 1547 C CA . GLU A 1 192 ? -6.581 4.037 25.450 1.00 83.31 192 GLU A CA 1
ATOM 1548 C C . GLU A 1 192 ? -6.434 3.546 26.898 1.00 83.31 192 GLU A C 1
ATOM 1550 O O . GLU A 1 192 ? -6.086 4.332 27.777 1.00 83.31 192 GLU A O 1
ATOM 1555 N N . LYS A 1 193 ? -6.655 2.252 27.169 1.00 81.25 193 LYS A N 1
ATOM 1556 C CA . LYS A 1 193 ? -6.416 1.643 28.492 1.00 81.25 193 LYS A CA 1
ATOM 1557 C C . LYS A 1 193 ? -4.937 1.631 28.881 1.00 81.25 193 LYS A C 1
ATOM 1559 O O . LYS A 1 193 ? -4.635 1.688 30.067 1.00 81.25 193 LYS A O 1
ATOM 1564 N N . VAL A 1 194 ? -4.050 1.555 27.891 1.00 77.12 194 VAL A N 1
ATOM 1565 C CA . VAL A 1 194 ? -2.594 1.439 28.078 1.00 77.12 194 VAL A CA 1
ATOM 1566 C C . VAL A 1 194 ? -1.897 2.800 28.086 1.00 77.12 194 VAL A C 1
ATOM 1568 O O . VAL A 1 194 ? -0.799 2.937 28.615 1.00 77.12 194 VAL A O 1
ATOM 1571 N N . ALA A 1 195 ? -2.531 3.839 27.541 1.00 77.75 195 ALA A N 1
ATOM 1572 C CA . ALA A 1 195 ? -1.974 5.184 27.561 1.00 77.75 195 ALA A CA 1
ATOM 1573 C C . ALA A 1 195 ? -1.772 5.694 29.004 1.00 77.75 195 ALA A C 1
ATOM 1575 O O . ALA A 1 195 ? -2.696 5.672 29.814 1.00 77.75 195 ALA A O 1
ATOM 1576 N N . GLU A 1 196 ? -0.594 6.255 29.305 1.00 61.31 196 GLU A N 1
ATOM 1577 C CA . GLU A 1 196 ? -0.253 6.806 30.634 1.00 61.31 196 GLU A CA 1
ATOM 1578 C C . GLU A 1 196 ? -1.237 7.891 31.124 1.00 61.31 196 GLU A C 1
ATOM 1580 O O . GLU A 1 196 ? -1.393 8.106 32.323 1.00 61.31 196 GLU A O 1
ATOM 1585 N N . ASN A 1 197 ? -1.946 8.544 30.194 1.00 67.94 197 ASN A N 1
ATOM 1586 C CA . ASN A 1 197 ? -2.974 9.555 30.456 1.00 67.94 197 ASN A CA 1
ATOM 1587 C C . ASN A 1 197 ? -4.405 9.029 30.239 1.00 67.94 197 ASN A C 1
ATOM 1589 O O . ASN A 1 197 ? -5.295 9.806 29.882 1.00 67.94 197 ASN A O 1
ATOM 1593 N N . SER A 1 198 ? -4.623 7.721 30.416 1.00 70.94 198 SER A N 1
ATOM 1594 C CA . SER A 1 198 ? -5.915 7.071 30.189 1.00 70.94 198 SER A CA 1
ATOM 1595 C C . SER A 1 198 ? -7.040 7.797 30.926 1.00 70.94 198 SER A C 1
ATOM 1597 O O . SER A 1 198 ? -7.090 7.856 32.160 1.00 70.94 198 SER A O 1
ATOM 1599 N N . SER A 1 199 ? -7.976 8.363 30.165 1.00 78.56 199 SER A N 1
ATOM 1600 C CA . SER A 1 199 ? -9.199 8.902 30.740 1.00 78.56 199 SER A CA 1
ATOM 1601 C C . SER A 1 199 ? -10.201 7.766 30.867 1.00 78.56 199 SER A C 1
ATOM 1603 O O . SER A 1 199 ? -10.760 7.321 29.866 1.00 78.56 199 SER A O 1
ATOM 1605 N N . LYS A 1 200 ? -10.494 7.339 32.100 1.00 79.69 200 LYS A N 1
ATOM 1606 C CA . LYS A 1 200 ? -11.530 6.324 32.368 1.00 79.69 200 LYS A CA 1
ATOM 1607 C C . LYS A 1 200 ? -12.850 6.638 31.649 1.00 79.69 200 LYS A C 1
ATOM 1609 O O . LYS A 1 200 ? -13.450 5.761 31.051 1.00 79.69 200 LYS A O 1
ATOM 1614 N N . LYS A 1 201 ? -13.221 7.921 31.592 1.00 82.12 201 LYS A N 1
ATOM 1615 C CA . LYS A 1 201 ? -14.403 8.410 30.870 1.00 82.12 201 LYS A CA 1
ATOM 1616 C C . LYS A 1 201 ? -14.368 8.103 29.365 1.00 82.12 201 LYS A C 1
ATOM 1618 O O . LYS A 1 201 ? -15.413 7.863 28.774 1.00 82.12 201 LYS A O 1
ATOM 1623 N N . ARG A 1 202 ? -13.188 8.144 28.741 1.00 83.31 202 ARG A N 1
ATOM 1624 C CA . ARG A 1 202 ? -13.010 7.861 27.312 1.00 83.31 202 ARG A CA 1
ATOM 1625 C C . ARG A 1 202 ? -13.025 6.365 27.023 1.00 83.31 202 ARG A C 1
ATOM 1627 O O . ARG A 1 202 ? -13.608 5.960 26.028 1.00 83.31 202 ARG A O 1
ATOM 1634 N N . VAL A 1 203 ? -12.443 5.560 27.909 1.00 82.50 203 VAL A N 1
ATOM 1635 C CA . VAL A 1 203 ? -12.546 4.097 27.841 1.00 82.50 203 VAL A CA 1
ATOM 1636 C C . VAL A 1 203 ? -14.004 3.655 27.982 1.00 82.50 203 VAL A C 1
ATOM 1638 O O . VAL A 1 203 ? -14.477 2.912 27.130 1.00 82.50 203 VAL A O 1
ATOM 1641 N N . ASP A 1 204 ? -14.726 4.176 28.979 1.00 81.31 204 ASP A N 1
ATOM 1642 C CA . ASP A 1 204 ? -16.148 3.875 29.195 1.00 81.31 204 ASP A CA 1
ATOM 1643 C C . ASP A 1 204 ? -16.990 4.278 27.965 1.00 81.31 204 ASP A C 1
ATOM 1645 O O . ASP A 1 204 ? -17.807 3.498 27.485 1.00 81.31 204 ASP A O 1
ATOM 1649 N N . GLN A 1 205 ? -16.723 5.453 27.376 1.00 86.06 205 GLN A N 1
ATOM 1650 C CA . GLN A 1 205 ? -17.385 5.892 26.143 1.00 86.06 205 GLN A CA 1
ATOM 1651 C C . GLN A 1 205 ? -17.123 4.937 24.964 1.00 86.06 205 GLN A C 1
ATOM 1653 O O . GLN A 1 205 ? -18.047 4.590 24.232 1.00 86.06 205 GLN A O 1
ATOM 1658 N N . LEU A 1 206 ? -15.877 4.503 24.764 1.00 85.38 206 LEU A N 1
ATOM 1659 C CA . LEU A 1 206 ? -15.534 3.579 23.681 1.00 85.38 206 LEU A CA 1
ATOM 1660 C C . LEU A 1 206 ? -16.150 2.186 23.897 1.00 85.38 206 LEU A C 1
ATOM 1662 O O . LEU A 1 206 ? -16.542 1.536 22.925 1.00 85.38 206 LEU A O 1
ATOM 1666 N N . GLU A 1 207 ? -16.253 1.729 25.148 1.00 85.44 207 GLU A N 1
ATOM 1667 C CA . GLU A 1 207 ? -16.931 0.480 25.508 1.00 85.44 207 GLU A CA 1
ATOM 1668 C C . GLU A 1 207 ? -18.444 0.552 25.259 1.00 85.44 207 GLU A C 1
ATOM 1670 O O . GLU A 1 207 ? -19.007 -0.397 24.706 1.00 85.44 207 GLU A O 1
ATOM 1675 N N . ASP A 1 208 ? -19.087 1.678 25.579 1.00 85.25 208 ASP A N 1
ATOM 1676 C CA . ASP A 1 208 ? -20.500 1.919 25.272 1.00 85.25 208 ASP A CA 1
ATOM 1677 C C . ASP A 1 208 ? -20.743 1.945 23.757 1.00 85.25 208 ASP A C 1
ATOM 1679 O O . ASP A 1 208 ? -21.631 1.250 23.261 1.00 85.25 208 ASP A O 1
ATOM 1683 N N . GLU A 1 209 ? -19.900 2.640 22.990 1.00 85.56 209 GLU A N 1
ATOM 1684 C CA . GLU A 1 209 ? -20.013 2.671 21.528 1.00 85.56 209 GLU A CA 1
ATOM 1685 C C . GLU A 1 209 ? -19.765 1.283 20.898 1.00 85.56 209 GLU A C 1
ATOM 1687 O O . GLU A 1 209 ? -20.370 0.938 19.881 1.00 85.56 209 GLU A O 1
ATOM 1692 N N . LEU A 1 210 ? -18.882 0.462 21.481 1.00 87.06 210 LEU A N 1
ATOM 1693 C CA . LEU A 1 210 ? -18.689 -0.931 21.064 1.00 87.06 210 LEU A CA 1
ATOM 1694 C C . LEU A 1 210 ? -19.922 -1.789 21.383 1.00 87.06 210 LEU A C 1
ATOM 1696 O O . LEU A 1 210 ? -20.261 -2.692 20.614 1.00 87.06 210 LEU A O 1
ATOM 1700 N N . LYS A 1 211 ? -20.584 -1.529 22.511 1.00 84.06 211 LYS A N 1
ATOM 1701 C CA . LYS A 1 211 ? -21.802 -2.229 22.920 1.00 84.06 211 LYS A CA 1
ATOM 1702 C C . LYS A 1 211 ? -22.989 -1.856 22.039 1.00 84.06 211 LYS A C 1
ATOM 1704 O O . LYS A 1 211 ? -23.744 -2.750 21.678 1.00 84.06 211 LYS A O 1
ATOM 1709 N N . GLU A 1 212 ? -23.117 -0.593 21.640 1.00 85.31 212 GLU A N 1
ATOM 1710 C CA . GLU A 1 212 ? -24.093 -0.161 20.631 1.00 85.31 212 GLU A CA 1
ATOM 1711 C C . GLU A 1 212 ? -23.829 -0.838 19.282 1.00 85.31 212 GLU A C 1
ATOM 1713 O O . GLU A 1 212 ? -24.746 -1.388 18.684 1.00 85.31 212 GLU A O 1
ATOM 1718 N N . LEU A 1 213 ? -22.564 -0.906 18.850 1.00 82.38 213 LEU A N 1
ATOM 1719 C CA . LEU A 1 213 ? -22.177 -1.621 17.628 1.00 82.38 213 LEU A CA 1
ATOM 1720 C C . LEU A 1 213 ? -22.537 -3.113 17.674 1.00 82.38 213 LEU A C 1
ATOM 1722 O O . LEU A 1 213 ? -23.000 -3.653 16.673 1.00 82.38 213 LEU A O 1
ATOM 1726 N N . LYS A 1 214 ? -22.317 -3.792 18.807 1.00 75.69 214 LYS A N 1
ATOM 1727 C CA . LYS A 1 214 ? -22.633 -5.223 18.991 1.00 75.69 214 LYS A CA 1
ATOM 1728 C C . LYS A 1 214 ? -24.104 -5.505 19.284 1.00 75.69 214 LYS A C 1
ATOM 1730 O O . LYS A 1 214 ? -24.560 -6.610 19.014 1.00 75.69 214 LYS A O 1
ATOM 1735 N N . GLY A 1 215 ? -24.841 -4.532 19.814 1.00 55.62 215 GLY A N 1
ATOM 1736 C CA . GLY A 1 215 ? -26.257 -4.662 20.164 1.00 55.62 215 GLY A CA 1
ATOM 1737 C C . GLY A 1 215 ? -27.165 -4.997 18.980 1.00 55.62 215 GLY A C 1
ATOM 1738 O O . GLY A 1 215 ? -28.246 -5.536 19.193 1.00 55.62 215 GLY A O 1
ATOM 1739 N N . ASP A 1 216 ? -26.695 -4.761 17.752 1.00 52.66 216 ASP A N 1
ATOM 1740 C CA . ASP A 1 216 ? -27.408 -5.093 16.517 1.00 52.66 216 ASP A CA 1
ATOM 1741 C C . ASP A 1 216 ? -26.989 -6.439 15.890 1.00 52.66 216 ASP A C 1
ATOM 1743 O O . ASP A 1 216 ? -27.564 -6.846 14.878 1.00 52.66 216 ASP A O 1
ATOM 1747 N N . THR A 1 217 ? -25.995 -7.167 16.424 1.00 49.78 217 THR A N 1
ATOM 1748 C CA . THR A 1 217 ? -25.585 -8.473 15.864 1.00 49.78 217 THR A CA 1
ATOM 1749 C C . THR A 1 217 ? -24.855 -9.356 16.889 1.00 49.78 217 THR A C 1
ATOM 1751 O O . THR A 1 217 ? -23.710 -9.093 17.257 1.00 49.78 217 THR A O 1
ATOM 1754 N N . ASP A 1 218 ? -25.491 -10.459 17.305 1.00 41.09 218 ASP A N 1
ATOM 1755 C CA . ASP A 1 218 ? -24.878 -11.505 18.137 1.00 41.09 218 ASP A CA 1
ATOM 1756 C C . ASP A 1 218 ? -23.803 -12.268 17.342 1.00 41.09 218 ASP A C 1
ATOM 1758 O O . ASP A 1 218 ? -24.085 -13.255 16.659 1.00 41.09 218 ASP A O 1
ATOM 1762 N N . LEU A 1 219 ? -22.544 -11.830 17.432 1.00 44.66 219 LEU A N 1
ATOM 1763 C CA . LEU A 1 219 ? -21.397 -12.597 16.945 1.00 44.66 219 LEU A CA 1
ATOM 1764 C C . LEU A 1 219 ? -20.447 -12.953 18.087 1.00 44.66 219 LEU A C 1
ATOM 1766 O O . LEU A 1 219 ? -19.892 -12.110 18.797 1.00 44.66 219 LEU A O 1
ATOM 1770 N N . ASN A 1 220 ? -20.280 -14.263 18.236 1.00 38.75 220 ASN A N 1
ATOM 1771 C CA . ASN A 1 220 ? -19.491 -14.923 19.258 1.00 38.75 220 ASN A CA 1
ATOM 1772 C C . ASN A 1 220 ? -17.998 -14.778 18.917 1.00 38.75 220 ASN A C 1
ATOM 1774 O O . ASN A 1 220 ? -17.501 -15.403 17.980 1.00 38.75 220 ASN A O 1
ATOM 1778 N N . ILE A 1 221 ? -17.276 -13.940 19.662 1.00 43.31 221 ILE A N 1
ATOM 1779 C CA . ILE A 1 221 ? -15.813 -13.857 19.574 1.00 43.31 221 ILE A CA 1
ATOM 1780 C C . ILE A 1 221 ? -15.235 -15.010 20.410 1.00 43.31 221 ILE A C 1
ATOM 1782 O O . ILE A 1 221 ? -15.600 -15.124 21.582 1.00 43.31 221 ILE A O 1
ATOM 1786 N N . PRO A 1 222 ? -14.321 -15.846 19.880 1.00 38.81 222 PRO A N 1
ATOM 1787 C CA . PRO A 1 222 ? -13.665 -16.879 20.674 1.00 38.81 222 PRO A CA 1
ATOM 1788 C C . PRO A 1 222 ? -12.867 -16.238 21.817 1.00 38.81 222 PRO A C 1
ATOM 1790 O O . PRO A 1 222 ? -11.871 -15.545 21.588 1.00 38.81 222 PRO A O 1
ATOM 1793 N N . SER A 1 223 ? -13.326 -16.451 23.050 1.00 37.88 223 SER A N 1
ATOM 1794 C CA . SER A 1 223 ? -12.673 -15.951 24.258 1.00 37.88 223 SER A CA 1
ATOM 1795 C C . SER A 1 223 ? -11.537 -16.884 24.698 1.00 37.88 223 SER A C 1
ATOM 1797 O O . SER A 1 223 ? -11.604 -18.100 24.514 1.00 37.88 223 SER A O 1
ATOM 1799 N N . LYS A 1 224 ? -10.475 -16.305 25.272 1.00 45.03 224 LYS A N 1
ATOM 1800 C CA . LYS A 1 224 ? -9.332 -17.008 25.881 1.00 45.03 224 LYS A CA 1
ATOM 1801 C C . LYS A 1 224 ? -9.805 -17.766 27.137 1.00 45.03 224 LYS A C 1
ATOM 1803 O O . LYS A 1 224 ? -9.775 -17.204 28.224 1.00 45.03 224 LYS A O 1
ATOM 1808 N N . SER A 1 225 ? -10.185 -19.033 27.009 1.00 40.31 225 SER A N 1
ATOM 1809 C CA . SER A 1 225 ? -10.109 -20.014 28.104 1.00 40.31 225 SER A CA 1
ATOM 1810 C C . SER A 1 225 ? -10.348 -21.426 27.572 1.00 40.31 225 SER A C 1
ATOM 1812 O O . SER A 1 225 ? -11.485 -21.787 27.299 1.00 40.31 225 SER A O 1
ATOM 1814 N N . ASP A 1 226 ? -9.258 -22.170 27.365 1.00 27.23 226 ASP A N 1
ATOM 1815 C CA . ASP A 1 226 ? -9.075 -23.525 27.909 1.00 27.23 226 ASP A CA 1
ATOM 1816 C C . ASP A 1 226 ? -7.672 -24.044 27.541 1.00 27.23 226 ASP A C 1
ATOM 1818 O O . ASP A 1 226 ? -7.425 -24.466 26.408 1.00 27.23 226 ASP A O 1
ATOM 1822 N N . PRO A 1 227 ? -6.706 -24.005 28.475 1.00 45.00 227 PRO A N 1
ATOM 1823 C CA . PRO A 1 227 ? -5.562 -24.895 28.449 1.00 45.00 227 PRO A CA 1
ATOM 1824 C C . PRO A 1 227 ? -5.869 -26.175 29.247 1.00 45.00 227 PRO A C 1
ATOM 1826 O O . PRO A 1 227 ? -6.648 -26.149 30.199 1.00 45.00 227 PRO A O 1
ATOM 1829 N N . THR A 1 228 ? -5.104 -27.238 28.954 1.00 30.81 228 THR A N 1
ATOM 1830 C CA . THR A 1 228 ? -4.992 -28.538 29.675 1.00 30.81 228 THR A CA 1
ATOM 1831 C C . THR A 1 228 ? -6.026 -29.589 29.218 1.00 30.81 228 THR A C 1
ATOM 1833 O O . THR A 1 228 ? -7.209 -29.311 29.186 1.00 30.81 228 THR A O 1
ATOM 1836 N N . SER A 1 229 ? -5.730 -30.857 28.918 1.00 31.72 229 SER A N 1
ATOM 1837 C CA . SER A 1 229 ? -4.508 -31.646 28.730 1.00 31.72 229 SER A CA 1
ATOM 1838 C C . SER A 1 229 ? -4.932 -33.104 28.483 1.00 31.72 229 SER A C 1
ATOM 1840 O O . SER A 1 229 ? -5.916 -33.579 29.042 1.00 31.72 229 SER A O 1
ATOM 1842 N N . SER A 1 230 ? -4.060 -33.822 27.780 1.00 32.12 230 SER A N 1
ATOM 1843 C CA . SER A 1 230 ? -3.788 -35.260 27.888 1.00 32.12 230 SER A CA 1
ATOM 1844 C C . SER A 1 230 ? -4.743 -36.261 27.238 1.00 32.12 230 SER A C 1
ATOM 1846 O O . SER A 1 230 ? -5.931 -36.348 27.518 1.00 32.12 230 SER A O 1
ATOM 1848 N N . GLY A 1 231 ? -4.122 -37.100 26.413 1.00 26.98 231 GLY A N 1
ATOM 1849 C CA . GLY A 1 231 ? -4.692 -38.314 25.856 1.00 26.98 231 GLY A CA 1
ATOM 1850 C C . GLY A 1 231 ? -3.726 -38.983 24.886 1.00 26.98 231 GLY A C 1
ATOM 1851 O O . GLY A 1 231 ? -4.102 -39.293 23.764 1.00 26.98 231 GLY A O 1
ATOM 1852 N N . ILE A 1 232 ? -2.459 -39.143 25.286 1.00 35.25 232 ILE A N 1
ATOM 1853 C CA . ILE A 1 232 ? -1.521 -40.041 24.602 1.00 35.25 232 ILE A CA 1
ATOM 1854 C C . ILE A 1 232 ? -2.094 -41.458 24.689 1.00 35.25 232 ILE A C 1
ATOM 1856 O O . ILE A 1 232 ? -2.280 -41.961 25.794 1.00 35.25 232 ILE A O 1
ATOM 1860 N N . ALA A 1 233 ? -2.297 -42.115 23.547 1.00 26.97 233 ALA A N 1
ATOM 1861 C CA . ALA A 1 233 ? -2.289 -43.572 23.457 1.00 26.97 233 ALA A CA 1
ATOM 1862 C C . ALA A 1 233 ? -1.951 -44.032 22.027 1.00 26.97 233 ALA A C 1
ATOM 1864 O O . ALA A 1 233 ? -2.793 -44.060 21.139 1.00 26.97 233 ALA A O 1
ATOM 1865 N N . ASN A 1 234 ? -0.691 -44.400 21.831 1.00 35.75 234 ASN A N 1
ATOM 1866 C CA . ASN A 1 234 ? -0.248 -45.554 21.041 1.00 35.75 234 ASN A CA 1
ATOM 1867 C C . ASN A 1 234 ? 0.799 -46.237 21.944 1.00 35.75 234 ASN A C 1
ATOM 1869 O O . ASN A 1 234 ? 1.524 -45.481 22.604 1.00 35.75 234 A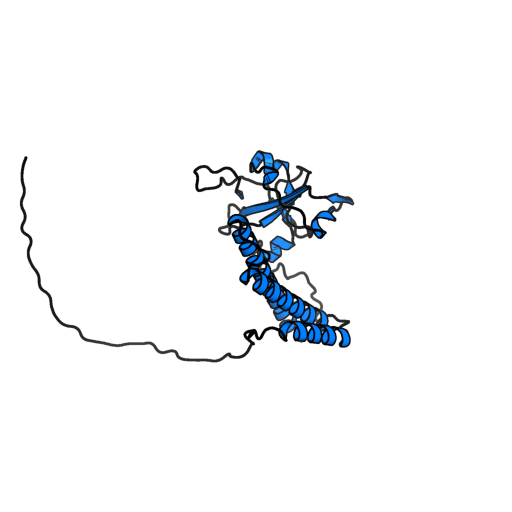SN A O 1
ATOM 1873 N N . PRO A 1 235 ? 0.928 -47.583 22.015 1.00 40.44 235 PRO A N 1
ATOM 1874 C CA . PRO A 1 235 ? 1.090 -48.439 20.824 1.00 40.44 235 PRO A CA 1
ATOM 1875 C C . PRO A 1 235 ? 0.605 -49.922 20.919 1.00 40.44 235 PRO A C 1
ATOM 1877 O O . PRO A 1 235 ? 0.411 -50.444 22.008 1.00 40.44 235 PRO A O 1
ATOM 1880 N N . ASN A 1 236 ? 0.572 -50.596 19.749 1.00 29.88 236 ASN A N 1
ATOM 1881 C CA . ASN A 1 236 ? 0.709 -52.055 19.475 1.00 29.88 236 ASN A CA 1
ATOM 1882 C C . ASN A 1 236 ? -0.389 -53.005 20.040 1.00 29.88 236 ASN A C 1
ATOM 1884 O O . ASN A 1 236 ? -0.892 -52.801 21.128 1.00 29.88 236 ASN A O 1
ATOM 1888 N N . GLU A 1 237 ? -0.859 -54.077 19.384 1.00 29.81 237 GLU A N 1
ATOM 1889 C CA . GLU A 1 237 ? -0.149 -55.118 18.629 1.00 29.81 237 GLU A CA 1
ATOM 1890 C C . GLU A 1 237 ? -1.152 -56.098 17.940 1.00 29.81 237 GLU A C 1
ATOM 1892 O O . GLU A 1 237 ? -2.256 -56.307 18.431 1.00 29.81 237 GLU A O 1
ATOM 1897 N N . ALA A 1 238 ? -0.693 -56.736 16.851 1.00 30.50 238 ALA A N 1
ATOM 1898 C CA . ALA A 1 238 ? -0.959 -58.115 16.390 1.00 30.50 238 ALA A CA 1
ATOM 1899 C C . ALA A 1 238 ? -2.342 -58.619 15.883 1.00 30.50 238 ALA A C 1
ATOM 1901 O O . ALA A 1 238 ? -3.279 -58.843 16.638 1.00 30.50 238 ALA A O 1
ATOM 1902 N N . GLY A 1 239 ? -2.315 -59.050 14.604 1.00 26.78 239 GLY A N 1
ATOM 1903 C CA . GLY A 1 239 ? -2.933 -60.286 14.075 1.00 26.78 239 GLY A CA 1
ATOM 1904 C C . GLY A 1 239 ? -4.432 -60.208 13.749 1.00 26.78 239 GLY A C 1
ATOM 1905 O O . GLY A 1 239 ? -5.236 -59.846 14.586 1.00 26.78 239 GLY A O 1
ATOM 1906 N N . THR A 1 240 ? -4.953 -60.616 12.591 1.00 29.03 240 THR A N 1
ATOM 1907 C CA . THR A 1 240 ? -4.637 -61.823 11.817 1.00 29.03 240 THR A CA 1
ATOM 1908 C C . THR A 1 240 ? -5.400 -61.743 10.481 1.00 29.03 240 THR A C 1
ATOM 1910 O O . THR A 1 240 ? -6.620 -61.606 10.486 1.00 29.03 240 THR A O 1
ATOM 1913 N N . SER A 1 241 ? -4.711 -61.852 9.341 1.00 36.59 241 SER A N 1
ATOM 1914 C CA . SER A 1 241 ? -5.316 -62.288 8.062 1.00 36.59 241 SER A CA 1
ATOM 1915 C C . SER A 1 241 ? -5.429 -63.823 8.079 1.00 36.59 241 SER A C 1
ATOM 1917 O O . SER A 1 241 ? -4.591 -64.443 8.739 1.00 36.59 241 SER A O 1
ATOM 1919 N N . PRO A 1 242 ? -6.352 -64.487 7.342 1.00 41.03 242 PRO A N 1
ATOM 1920 C CA . PRO A 1 242 ? -6.074 -64.737 5.915 1.00 41.03 242 PRO A CA 1
ATOM 1921 C C . PRO A 1 242 ? -7.289 -64.981 4.984 1.00 41.03 242 PRO A C 1
ATOM 1923 O O . PRO A 1 242 ? -8.381 -65.347 5.403 1.00 41.03 242 PRO A O 1
ATOM 1926 N N . GLY A 1 243 ? -7.013 -64.913 3.674 1.00 28.25 243 GLY A N 1
ATOM 1927 C CA . GLY A 1 243 ? -7.791 -65.550 2.599 1.00 28.25 243 GLY A CA 1
ATOM 1928 C C . GLY A 1 243 ? -8.325 -64.535 1.581 1.00 28.25 243 GLY A C 1
ATOM 1929 O O . GLY A 1 243 ? -9.042 -63.625 1.952 1.00 28.25 243 GLY A O 1
ATOM 1930 N N . THR A 1 244 ? -8.063 -64.596 0.275 1.00 32.22 244 THR A N 1
ATOM 1931 C CA . THR A 1 244 ? -7.713 -65.749 -0.558 1.00 32.22 244 THR A CA 1
ATOM 1932 C C . THR A 1 244 ? -7.088 -65.263 -1.871 1.00 32.22 244 THR A C 1
ATOM 1934 O O . THR A 1 244 ? -7.641 -64.407 -2.557 1.00 32.22 244 THR A O 1
ATOM 1937 N N . LEU A 1 245 ? -5.949 -65.859 -2.235 1.00 34.53 245 LEU A N 1
ATOM 1938 C CA . LEU A 1 245 ? -5.386 -65.845 -3.584 1.00 34.53 245 LEU A CA 1
ATOM 1939 C C . LEU A 1 245 ? -6.318 -66.579 -4.561 1.00 34.53 245 LEU A C 1
ATOM 1941 O O . LEU A 1 245 ? -6.639 -67.747 -4.340 1.00 34.53 245 LEU A O 1
ATOM 1945 N N . ARG A 1 246 ? -6.580 -65.990 -5.731 1.00 34.16 246 ARG A N 1
ATOM 1946 C CA . ARG A 1 246 ? -6.671 -66.769 -6.974 1.00 34.16 246 ARG A CA 1
ATOM 1947 C C . ARG A 1 246 ? -5.781 -66.154 -8.046 1.00 34.16 246 ARG A C 1
ATOM 1949 O O . ARG A 1 246 ? -5.796 -64.958 -8.300 1.00 34.16 246 ARG A O 1
ATOM 1956 N N . LYS A 1 247 ? -4.960 -67.037 -8.601 1.00 34.03 247 LYS A N 1
ATOM 1957 C CA . LYS A 1 247 ? -3.898 -66.844 -9.585 1.00 34.03 247 LYS A CA 1
ATOM 1958 C C . LYS A 1 247 ? -4.389 -67.406 -10.928 1.00 34.03 247 LYS A C 1
ATOM 1960 O O . LYS A 1 247 ? -5.197 -68.334 -10.910 1.00 34.03 247 LYS A O 1
ATOM 1965 N N . ARG A 1 248 ? -3.738 -66.956 -12.012 1.00 31.58 248 ARG A N 1
ATOM 1966 C CA . ARG A 1 248 ? -3.711 -67.479 -13.404 1.00 31.58 248 ARG A CA 1
ATOM 1967 C C . ARG A 1 248 ? -4.890 -67.077 -14.312 1.00 31.58 248 ARG A C 1
ATOM 1969 O O . ARG A 1 248 ? -6.018 -67.060 -13.855 1.00 31.58 248 ARG A O 1
ATOM 1976 N N . ALA A 1 249 ? -4.692 -66.771 -15.598 1.00 33.19 249 ALA A N 1
ATOM 1977 C CA . ALA A 1 249 ? -3.572 -67.071 -16.499 1.00 33.19 249 ALA A CA 1
ATOM 1978 C C . ALA A 1 249 ? -3.448 -66.027 -17.632 1.00 33.19 249 ALA A C 1
ATOM 1980 O O . ALA A 1 249 ? -4.464 -65.554 -18.131 1.00 33.19 249 ALA A O 1
ATOM 1981 N N . GLU A 1 250 ? -2.219 -65.752 -18.078 1.00 39.81 250 GLU A N 1
ATOM 1982 C CA . GLU A 1 250 ? -1.947 -65.427 -19.489 1.00 39.81 250 GLU A CA 1
ATOM 1983 C C . GLU A 1 250 ? -2.080 -66.703 -20.341 1.00 39.81 250 GLU A C 1
ATOM 1985 O O . GLU A 1 250 ? -1.923 -67.815 -19.817 1.00 39.81 250 GLU A O 1
ATOM 1990 N N . PRO A 1 251 ? -2.287 -66.559 -21.658 1.00 44.03 251 PRO A N 1
ATOM 1991 C CA . PRO A 1 251 ? -1.156 -66.896 -22.515 1.00 44.03 251 PRO A CA 1
ATOM 1992 C C . PRO A 1 251 ? -0.872 -65.892 -23.641 1.00 44.03 251 PRO A C 1
ATOM 1994 O O . PRO A 1 251 ? -1.745 -65.226 -24.189 1.00 44.03 251 PRO A O 1
ATOM 1997 N N . SER A 1 252 ? 0.416 -65.892 -23.966 1.00 38.75 252 SER A N 1
ATOM 1998 C CA . SER A 1 252 ? 1.159 -65.353 -25.103 1.00 38.75 252 SER A CA 1
ATOM 1999 C C . SER A 1 252 ? 0.640 -65.699 -26.503 1.00 38.75 252 SER A C 1
ATOM 2001 O O . SER A 1 252 ? 0.133 -66.802 -26.705 1.00 38.75 252 SER A O 1
ATOM 2003 N N . SER A 1 253 ? 0.963 -64.832 -27.473 1.00 38.06 253 SER A N 1
ATOM 2004 C CA . SER A 1 253 ? 1.643 -65.075 -28.782 1.00 38.06 253 SER A CA 1
ATOM 2005 C C . SER A 1 253 ? 1.154 -64.028 -29.806 1.00 38.06 253 SER A C 1
ATOM 2007 O O . SER A 1 253 ? -0.046 -63.828 -29.938 1.00 38.06 253 SER A O 1
ATOM 2009 N N . SER A 1 254 ? 2.010 -63.126 -30.318 1.00 40.50 254 SER A N 1
ATOM 2010 C CA . SER A 1 254 ? 2.783 -63.246 -31.584 1.00 40.50 254 SER A CA 1
ATOM 2011 C C . SER A 1 254 ? 1.910 -63.786 -32.728 1.00 40.50 254 SER A C 1
ATOM 2013 O O . SER A 1 254 ? 1.364 -64.870 -32.591 1.00 40.50 254 SER A O 1
ATOM 2015 N N . ASP A 1 255 ? 1.729 -63.159 -33.887 1.00 38.38 255 ASP A N 1
ATOM 2016 C CA . ASP A 1 255 ? 2.717 -62.555 -34.786 1.00 38.38 255 ASP A CA 1
ATOM 2017 C C . ASP A 1 255 ? 1.971 -62.092 -36.069 1.00 38.38 255 ASP A C 1
ATOM 2019 O O . ASP A 1 255 ? 1.020 -62.774 -36.448 1.00 38.38 255 ASP A O 1
ATOM 2023 N N . LYS A 1 256 ? 2.508 -61.074 -36.777 1.00 42.16 256 LYS A N 1
ATOM 2024 C CA . LYS A 1 256 ? 2.382 -60.791 -38.242 1.00 42.16 256 LYS A CA 1
ATOM 2025 C C . LYS A 1 256 ? 0.989 -60.345 -38.752 1.00 42.16 256 LYS A C 1
ATOM 2027 O O . LYS A 1 256 ? -0.025 -60.853 -38.304 1.00 42.16 256 LYS A O 1
ATOM 2032 N N . GLU A 1 257 ? 0.822 -59.390 -39.666 1.00 42.78 257 GLU A N 1
ATOM 2033 C CA . GLU A 1 257 ? 1.661 -58.735 -40.691 1.00 42.78 257 GLU A CA 1
ATOM 2034 C C . GLU A 1 257 ? 1.525 -57.204 -40.646 1.00 42.78 257 GLU A C 1
ATOM 2036 O O . GLU A 1 257 ? 0.467 -56.712 -40.188 1.00 42.78 257 GLU A O 1
#

Organism: NCBI:txid61207

Radius of gyration: 27.8 Å; chains: 1; bounding box: 46×87×78 Å

Foldseek 3Di:
DWFAPDDPDPPHTDDFDFDEAEAAPDPLFKAFEPCCNCVPSVDDPVQFAADDPSLQVADADPVRDGFRFPGKHFIWDDDPPDPDIDGRGIHGHTPDPPGGIYGYNCCCVVVVRPDDPDPVPPPDPPDDDPDPPVLVVVLVVLVVVLVVLVVVLVVVLVVCVVVVHDLPPDPVNVVSVLVNVLSVLVSVLSVLVPDPPRDPVVNVVSVVVSCVSCVVDDDDDDDDDDDDDDDDDDDDDDDDDDDDDDDDDDDDDDDDD